Protein AF-0000000086520778 (afdb_homodimer)

Secondary structure (DSSP, 8-state):
---BTTSSSBEEEPSSTT-EEEEEBP------TT-EEEEEEEEE-S-S-EEEEEEE-SSTT-EEEEEEETTEEEEEEE-SS-EEEEEEPPGGG--S-SSS-EEEEEEEE--SS-EEEEEEETTEEEEEEE---PPPP-EEEESS--GGGTTTSGGGGGS-S---EEEEEEE-SS-BSSSPEEESEE---/---BTTSSSBEEEPSSTT-EEEEEBP--S---TT-EEEEEEEEE-S-S-EEEEEEE-SSTT-EEEEEEETTEEEEEEE-SS-EEEEEE--GGG--S-SSS-EEEEEEEEE-SS-EEEEEEETTEE-----B--PPPP-EEEESS--GGGTTTSGGGGGS-S---EEEEEEE-SS-BSSSPEEESEE---

Nearest PDB structures (foldseek):
  1lhw-assembly1_A-2  TM=7.087E-01  e=1.412E-08  Homo sapiens
  1qu0-assembly2_C  TM=6.525E-01  e=2.605E-07  Mus musculus
  5vxz-assembly2_B  TM=5.664E-01  e=5.126E-07  Homo sapiens
  2c5d-assembly1_A  TM=5.663E-01  e=3.951E-07  Homo sapiens
  1h30-assembly1_A  TM=5.516E-01  e=2.473E-07  Homo sapiens

pLDDT: mean 85.91, std 11.41, range [44.69, 98.25]

Structure (mmCIF, N/CA/C/O backbone):
data_AF-0000000086520778-model_v1
#
loop_
_entity.id
_entity.type
_entity.pdbx_description
1 polymer 'Laminin G domain-containing protein'
#
loop_
_atom_site.group_PDB
_atom_site.id
_atom_site.type_symbol
_atom_site.label_atom_id
_atom_site.label_alt_id
_atom_site.label_comp_id
_atom_site.label_asym_id
_atom_site.label_entity_id
_atom_site.label_seq_id
_atom_site.pdbx_PDB_ins_code
_atom_site.Cartn_x
_atom_site.Cartn_y
_atom_site.Cartn_z
_atom_site.occupancy
_atom_site.B_iso_or_equiv
_atom_site.auth_seq_id
_atom_site.auth_comp_id
_atom_site.auth_asym_id
_atom_site.auth_atom_id
_atom_site.pdbx_PDB_model_num
ATOM 1 N N . ASP A 1 1 ? 7.426 6.93 -7.188 1 50.69 1 ASP A N 1
ATOM 2 C CA . ASP A 1 1 ? 6.852 6.023 -8.172 1 50.69 1 ASP A CA 1
ATOM 3 C C . ASP A 1 1 ? 5.629 5.301 -7.609 1 50.69 1 ASP A C 1
ATOM 5 O O . ASP A 1 1 ? 5.543 5.066 -6.402 1 50.69 1 ASP A O 1
ATOM 9 N N . SER A 1 2 ? 4.539 5.402 -8.266 1 66.25 2 SER A N 1
ATOM 10 C CA . SER A 1 2 ? 3.252 4.809 -7.922 1 66.25 2 SER A CA 1
ATOM 11 C C . SER A 1 2 ? 3.352 3.289 -7.832 1 66.25 2 SER A C 1
ATOM 13 O O . SER A 1 2 ? 4.227 2.682 -8.445 1 66.25 2 SER A O 1
ATOM 15 N N . ILE A 1 3 ? 2.791 2.768 -6.805 1 82.25 3 ILE A N 1
ATOM 16 C CA . ILE A 1 3 ? 2.691 1.316 -6.688 1 82.25 3 ILE A CA 1
ATOM 17 C C . ILE A 1 3 ? 2.01 0.743 -7.926 1 82.25 3 ILE A C 1
ATOM 19 O O . ILE A 1 3 ? 0.863 1.085 -8.227 1 82.25 3 ILE A O 1
ATOM 23 N N . GLU A 1 4 ? 2.902 -0.021 -8.727 1 85.69 4 GLU A N 1
ATOM 24 C CA . GLU A 1 4 ? 2.395 -0.634 -9.953 1 85.69 4 GLU A CA 1
ATOM 25 C C . GLU A 1 4 ? 2.965 -2.035 -10.148 1 85.69 4 GLU A C 1
ATOM 27 O O . GLU A 1 4 ? 4.094 -2.191 -10.617 1 85.69 4 GLU A O 1
ATOM 32 N N . ILE A 1 5 ? 2.143 -2.969 -9.945 1 92.06 5 ILE A N 1
ATOM 33 C CA . ILE A 1 5 ? 2.623 -4.344 -9.977 1 92.06 5 ILE A CA 1
ATOM 34 C C . ILE A 1 5 ? 2.857 -4.77 -11.43 1 92.06 5 ILE A C 1
ATOM 36 O O . ILE A 1 5 ? 3.604 -5.719 -11.688 1 92.06 5 ILE A O 1
ATOM 40 N N . LEU A 1 6 ? 2.27 -4.121 -12.359 1 92.38 6 LEU A N 1
ATOM 41 C CA . LEU A 1 6 ? 2.352 -4.488 -13.773 1 92.38 6 LEU A CA 1
ATOM 42 C C . LEU A 1 6 ? 3.605 -3.9 -14.414 1 92.38 6 LEU A C 1
ATOM 44 O O . LEU A 1 6 ? 3.967 -4.27 -15.531 1 92.38 6 LEU A O 1
ATOM 48 N N . SER A 1 7 ? 4.297 -3.02 -13.648 1 90.19 7 SER A N 1
ATOM 49 C CA . SER A 1 7 ? 5.461 -2.322 -14.195 1 90.19 7 SER A CA 1
ATOM 50 C C . SER A 1 7 ? 6.75 -2.805 -13.539 1 90.19 7 SER A C 1
ATOM 52 O O . SER A 1 7 ? 6.719 -3.664 -12.656 1 90.19 7 SER A O 1
ATOM 54 N N . ASN A 1 8 ? 7.875 -2.186 -14 1 91.88 8 ASN A N 1
ATOM 55 C CA . ASN A 1 8 ? 9.188 -2.541 -13.469 1 91.88 8 ASN A CA 1
ATOM 56 C C . ASN A 1 8 ? 9.383 -2.004 -12.055 1 91.88 8 ASN A C 1
ATOM 58 O O . ASN A 1 8 ? 10.305 -2.414 -11.352 1 91.88 8 ASN A O 1
ATOM 62 N N . GLN A 1 9 ? 8.547 -1.096 -11.594 1 87.75 9 GLN A N 1
ATOM 63 C CA . GLN A 1 9 ? 8.648 -0.577 -10.234 1 87.75 9 GLN A CA 1
ATOM 64 C C . GLN A 1 9 ? 8.258 -1.642 -9.211 1 87.75 9 GLN A C 1
ATOM 66 O O . GLN A 1 9 ? 8.969 -1.849 -8.219 1 87.75 9 GLN A O 1
ATOM 71 N N . GLY A 1 10 ? 7.152 -2.213 -9.492 1 93.38 10 GLY A N 1
ATOM 72 C CA . GLY A 1 10 ? 6.719 -3.328 -8.664 1 93.38 10 GLY A CA 1
ATOM 73 C C . GLY A 1 10 ? 6.07 -2.889 -7.367 1 93.38 10 GLY A C 1
ATOM 74 O O . GLY A 1 10 ? 5.672 -1.731 -7.227 1 93.38 10 GLY A O 1
ATOM 75 N N . VAL A 1 11 ? 5.871 -3.873 -6.586 1 95.38 11 VAL A N 1
ATOM 76 C CA . VAL A 1 11 ? 5.191 -3.68 -5.312 1 95.38 11 VAL A CA 1
ATOM 77 C C . VAL A 1 11 ? 5.809 -4.59 -4.254 1 95.38 11 VAL A C 1
ATOM 79 O O . VAL A 1 11 ? 6.141 -5.742 -4.531 1 95.38 11 VAL A O 1
ATOM 82 N N . ARG A 1 12 ? 5.945 -3.994 -3.107 1 96.56 12 ARG A N 1
ATOM 83 C CA . ARG A 1 12 ? 6.422 -4.812 -1.997 1 96.56 12 ARG A CA 1
ATOM 84 C C . ARG A 1 12 ? 5.262 -5.332 -1.159 1 96.56 12 ARG A C 1
ATOM 86 O O . ARG A 1 12 ? 4.449 -4.551 -0.661 1 96.56 12 ARG A O 1
ATOM 93 N N . ILE A 1 13 ? 5.223 -6.605 -1.059 1 97.06 13 ILE A N 1
ATOM 94 C CA . ILE A 1 13 ? 4.309 -7.254 -0.124 1 97.06 13 ILE A CA 1
ATOM 95 C C . ILE A 1 13 ? 4.895 -7.215 1.285 1 97.06 13 ILE A C 1
ATOM 97 O O . ILE A 1 13 ? 6.008 -7.691 1.515 1 97.06 13 ILE A O 1
ATOM 101 N N . GLU A 1 14 ? 4.145 -6.641 2.203 1 95.06 14 GLU A N 1
ATOM 102 C CA . GLU A 1 14 ? 4.605 -6.441 3.574 1 95.06 14 GLU A CA 1
ATOM 103 C C . GLU A 1 14 ? 4.293 -7.656 4.441 1 95.06 14 GLU A C 1
ATOM 105 O O . GLU A 1 14 ? 3.332 -8.383 4.18 1 95.06 14 GLU A O 1
ATOM 110 N N . PRO A 1 15 ? 5.242 -7.863 5.48 1 92.19 15 PRO A N 1
ATOM 111 C CA . PRO A 1 15 ? 4.902 -8.922 6.434 1 92.19 15 PRO A CA 1
ATOM 112 C C . PRO A 1 15 ? 3.701 -8.562 7.305 1 92.19 15 PRO A C 1
ATOM 114 O O . PRO A 1 15 ? 3.826 -8.477 8.531 1 92.19 15 PRO A O 1
ATOM 117 N N . TYR A 1 16 ? 2.613 -8.281 6.699 1 91.88 16 TYR A N 1
ATOM 118 C CA . TYR A 1 16 ? 1.312 -7.926 7.25 1 91.88 16 TYR A CA 1
ATOM 119 C C . TYR A 1 16 ? 0.208 -8.781 6.645 1 91.88 16 TYR A C 1
ATOM 121 O O . TYR A 1 16 ? 0.164 -8.977 5.426 1 91.88 16 TYR A O 1
ATOM 129 N N . HIS A 1 17 ? -0.667 -9.305 7.438 1 88.81 17 HIS A N 1
ATOM 130 C CA . HIS A 1 17 ? -1.608 -10.336 7.012 1 88.81 17 HIS A CA 1
ATOM 131 C C . HIS A 1 17 ? -2.539 -9.812 5.922 1 88.81 17 HIS A C 1
ATOM 133 O O . HIS A 1 17 ? -3.07 -10.594 5.129 1 88.81 17 HIS A O 1
ATOM 139 N N . LYS A 1 18 ? -2.678 -8.539 5.832 1 91.5 18 LYS A N 1
ATOM 140 C CA . LYS A 1 18 ? -3.602 -7.961 4.859 1 91.5 18 LYS A CA 1
ATOM 141 C C . LYS A 1 18 ? -2.891 -7.648 3.547 1 91.5 18 LYS A C 1
ATOM 143 O O . LYS A 1 18 ? -3.537 -7.316 2.549 1 91.5 18 LYS A O 1
ATOM 148 N N . SER A 1 19 ? -1.592 -7.859 3.547 1 95.44 19 SER A N 1
ATOM 149 C CA . SER A 1 19 ? -0.82 -7.387 2.402 1 95.44 19 SER A CA 1
ATOM 150 C C . SER A 1 19 ? -0.97 -8.32 1.209 1 95.44 19 SER A C 1
ATOM 152 O O . SER A 1 19 ? -0.676 -9.516 1.311 1 95.44 19 SER A O 1
ATOM 154 N N . HIS A 1 20 ? -1.511 -7.836 0.157 1 95.94 20 HIS A N 1
ATOM 155 C CA . HIS A 1 20 ? -1.637 -8.578 -1.092 1 95.94 20 HIS A CA 1
ATOM 156 C C . HIS A 1 20 ? -2.133 -7.68 -2.221 1 95.94 20 HIS A C 1
ATOM 158 O O . HIS A 1 20 ? -2.486 -6.523 -1.987 1 95.94 20 HIS A O 1
ATOM 164 N N . VAL A 1 21 ? -2.059 -8.211 -3.443 1 95.88 21 VAL A N 1
ATOM 165 C CA . VAL A 1 21 ? -2.621 -7.543 -4.613 1 95.88 21 VAL A CA 1
ATOM 166 C C . VAL A 1 21 ? -3.689 -8.43 -5.25 1 95.88 21 VAL A C 1
ATOM 168 O O . VAL A 1 21 ? -3.504 -9.641 -5.379 1 95.88 21 VAL A O 1
ATOM 171 N N . LYS A 1 22 ? -4.758 -7.828 -5.578 1 95 22 LYS A N 1
ATOM 172 C CA . LYS A 1 22 ? -5.852 -8.562 -6.215 1 95 22 LYS A CA 1
ATOM 173 C C . LYS A 1 22 ? -6.008 -8.156 -7.676 1 95 22 LYS A C 1
ATOM 175 O O . LYS A 1 22 ? -6.078 -6.965 -7.992 1 95 22 LYS A O 1
ATOM 180 N N . LEU A 1 23 ? -6.031 -9.133 -8.555 1 95 23 LEU A N 1
ATOM 181 C CA . LEU A 1 23 ? -6.32 -8.945 -9.977 1 95 23 LEU A CA 1
ATOM 182 C C . LEU A 1 23 ? -7.609 -9.664 -10.359 1 95 23 LEU A C 1
ATOM 184 O O . LEU A 1 23 ? -7.691 -10.891 -10.289 1 95 23 LEU A O 1
ATOM 188 N N . ALA A 1 24 ? -8.562 -8.945 -10.758 1 92.88 24 ALA A N 1
ATOM 189 C CA . ALA A 1 24 ? -9.805 -9.516 -11.258 1 92.88 24 ALA A CA 1
ATOM 190 C C . ALA A 1 24 ? -9.773 -9.68 -12.773 1 92.88 24 ALA A C 1
ATOM 192 O O . ALA A 1 24 ? -9.539 -8.711 -13.5 1 92.88 24 ALA A O 1
ATOM 193 N N . LEU A 1 25 ? -10.008 -10.922 -13.164 1 91.06 25 LEU A N 1
ATOM 194 C CA . LEU A 1 25 ? -9.93 -11.242 -14.586 1 91.06 25 LEU A CA 1
ATOM 195 C C . LEU A 1 25 ? -11.312 -11.203 -15.234 1 91.06 25 LEU A C 1
ATOM 197 O O . LEU A 1 25 ? -12.312 -11.523 -14.594 1 91.06 25 LEU A O 1
ATOM 201 N N . VAL A 1 26 ? -11.352 -10.664 -16.438 1 86.38 26 VAL A N 1
ATOM 202 C CA . VAL A 1 26 ? -12.609 -10.727 -17.172 1 86.38 26 VAL A CA 1
ATOM 203 C C . VAL A 1 26 ? -12.961 -12.18 -17.484 1 86.38 26 VAL A C 1
ATOM 205 O O . VAL A 1 26 ? -12.086 -12.969 -17.844 1 86.38 26 VAL A O 1
ATOM 208 N N . ASP A 1 27 ? -14.203 -12.406 -17.141 1 72.31 27 ASP A N 1
ATOM 209 C CA . ASP A 1 27 ? -14.672 -13.766 -17.391 1 72.31 27 ASP A CA 1
ATOM 210 C C . ASP A 1 27 ? -14.312 -14.211 -18.812 1 72.31 27 ASP A C 1
ATOM 212 O O . ASP A 1 27 ? -14.617 -13.516 -19.781 1 72.31 27 ASP A O 1
ATOM 216 N N . GLN A 1 28 ? -13.422 -14.992 -18.812 1 59.66 28 GLN A N 1
ATOM 217 C CA . GLN A 1 28 ? -13.148 -15.539 -20.125 1 59.66 28 GLN A CA 1
ATOM 218 C C . GLN A 1 28 ? -14.227 -16.531 -20.547 1 59.66 28 GLN A C 1
ATOM 220 O O . GLN A 1 28 ? -14.719 -17.312 -19.734 1 59.66 28 GLN A O 1
ATOM 225 N N . LEU A 1 29 ? -15.289 -15.977 -21.375 1 52.22 29 LEU A N 1
ATOM 226 C CA . LEU A 1 29 ? -16.391 -16.812 -21.859 1 52.22 29 LEU A CA 1
ATOM 227 C C . LEU A 1 29 ? -15.969 -18.281 -21.906 1 52.22 29 LEU A C 1
ATOM 229 O O . LEU A 1 29 ? -16.672 -19.156 -21.406 1 52.22 29 LEU A O 1
ATOM 233 N N . ASP A 1 30 ? -15.641 -18.75 -23.109 1 45.25 30 ASP A N 1
ATOM 234 C CA . ASP A 1 30 ? -15.742 -20.078 -23.719 1 45.25 30 ASP A CA 1
ATOM 235 C C . ASP A 1 30 ? -14.516 -20.938 -23.375 1 45.25 30 ASP A C 1
ATOM 237 O O . ASP A 1 30 ? -13.398 -20.625 -23.797 1 45.25 30 ASP A O 1
ATOM 241 N N . THR A 1 31 ? -14.422 -21.281 -22.047 1 50.66 31 THR A N 1
ATOM 242 C CA . THR A 1 31 ? -13.492 -22.391 -21.938 1 50.66 31 THR A CA 1
ATOM 243 C C . THR A 1 31 ? -13.617 -23.328 -23.141 1 50.66 31 THR A C 1
ATOM 245 O O . THR A 1 31 ? -14.32 -24.328 -23.094 1 50.66 31 THR A O 1
ATOM 248 N N . SER A 1 32 ? -13.938 -22.812 -24.156 1 48.59 32 SER A N 1
ATOM 249 C CA . SER A 1 32 ? -13.898 -23.766 -25.266 1 48.59 32 SER A CA 1
ATOM 250 C C . SER A 1 32 ? -12.547 -24.469 -25.328 1 48.59 32 SER A C 1
ATOM 252 O O . SER A 1 32 ? -11.562 -24 -24.75 1 48.59 32 SER A O 1
ATOM 254 N N . ASP A 1 33 ? -12.352 -25.656 -26 1 52.09 33 ASP A N 1
ATOM 255 C CA . ASP A 1 33 ? -11.422 -26.766 -26.219 1 52.09 33 ASP A CA 1
ATOM 256 C C . ASP A 1 33 ? -9.984 -26.266 -26.328 1 52.09 33 ASP A C 1
ATOM 258 O O . ASP A 1 33 ? -9.039 -27.031 -26.125 1 52.09 33 ASP A O 1
ATOM 262 N N . ASN A 1 34 ? -9.695 -24.797 -26.219 1 57.72 34 ASN A N 1
ATOM 263 C CA . ASN A 1 34 ? -8.305 -24.422 -26.438 1 57.72 34 ASN A CA 1
ATOM 264 C C . ASN A 1 34 ? -7.934 -23.156 -25.688 1 57.72 34 ASN A C 1
ATOM 266 O O . ASN A 1 34 ? -7.125 -22.359 -26.156 1 57.72 34 ASN A O 1
ATOM 270 N N . SER A 1 35 ? -8.484 -23.125 -24.438 1 71.19 35 SER A N 1
ATOM 271 C CA . SER A 1 35 ? -8.156 -21.891 -23.734 1 71.19 35 SER A CA 1
ATOM 272 C C . SER A 1 35 ? -6.887 -22.047 -22.906 1 71.19 35 SER A C 1
ATOM 274 O O . SER A 1 35 ? -6.48 -23.172 -22.578 1 71.19 35 SER A O 1
ATOM 276 N N . GLU A 1 36 ? -6.051 -21.031 -22.891 1 77.62 36 GLU A N 1
ATOM 277 C CA . GLU A 1 36 ? -4.781 -21.016 -22.156 1 77.62 36 GLU A CA 1
ATOM 278 C C . GLU A 1 36 ? -4.742 -19.875 -21.156 1 77.62 36 GLU A C 1
ATOM 280 O O . GLU A 1 36 ? -5.246 -18.781 -21.422 1 77.62 36 GLU A O 1
ATOM 285 N N . PHE A 1 37 ? -4.289 -20.328 -19.984 1 83.19 37 PHE A N 1
ATOM 286 C CA . PHE A 1 37 ? -3.971 -19.281 -19.016 1 83.19 37 PHE A CA 1
ATOM 287 C C . PHE A 1 37 ? -2.463 -19.078 -18.906 1 83.19 37 PHE A C 1
ATOM 289 O O . PHE A 1 37 ? -1.709 -20.047 -18.828 1 83.19 37 PHE A O 1
ATOM 296 N N . ARG A 1 38 ? -2.125 -17.781 -19.016 1 90.5 38 ARG A N 1
ATOM 297 C CA . ARG A 1 38 ? -0.712 -17.453 -18.875 1 90.5 38 ARG A CA 1
ATOM 298 C C . ARG A 1 38 ? -0.507 -16.359 -17.844 1 90.5 38 ARG A C 1
ATOM 300 O O . ARG A 1 38 ? -1.312 -15.43 -17.734 1 90.5 38 ARG A O 1
ATOM 307 N N . LEU A 1 39 ? 0.547 -16.562 -17.078 1 93.56 39 LEU A N 1
ATOM 308 C CA . LEU A 1 39 ? 0.958 -15.578 -16.078 1 93.56 39 LEU A CA 1
ATOM 309 C C . LEU A 1 39 ? 2.479 -15.492 -16 1 93.56 39 LEU A C 1
ATOM 311 O O . LEU A 1 39 ? 3.166 -16.516 -15.984 1 93.56 39 LEU A O 1
ATOM 315 N N . SER A 1 40 ? 2.975 -14.312 -16.047 1 96.62 40 SER A N 1
ATOM 316 C CA . SER A 1 40 ? 4.398 -14.125 -15.773 1 96.62 40 SER A CA 1
ATOM 317 C C . SER A 1 40 ? 4.625 -12.984 -14.781 1 96.62 40 SER A C 1
ATOM 319 O O . SER A 1 40 ? 3.824 -12.055 -14.703 1 96.62 40 SER A O 1
ATOM 321 N N . PHE A 1 41 ? 5.648 -13.07 -14.062 1 97.81 41 PHE A N 1
ATOM 322 C CA . PHE A 1 41 ? 6.008 -12.031 -13.102 1 97.81 41 PHE A CA 1
ATOM 323 C C . PHE A 1 41 ? 7.426 -12.242 -12.586 1 97.81 41 PHE A C 1
ATOM 325 O O . PHE A 1 41 ? 8 -13.312 -12.758 1 97.81 41 PHE A O 1
ATOM 332 N N . ASP A 1 42 ? 7.961 -11.203 -12 1 98.12 42 ASP A N 1
ATOM 333 C CA . ASP A 1 42 ? 9.219 -11.258 -11.258 1 98.12 42 ASP A CA 1
ATOM 334 C C . ASP A 1 42 ? 8.977 -11.141 -9.758 1 98.12 42 ASP A C 1
ATOM 336 O O . ASP A 1 42 ? 8.055 -10.438 -9.32 1 98.12 42 ASP A O 1
ATOM 340 N N . PHE A 1 43 ? 9.836 -11.875 -9 1 98.19 43 PHE A N 1
ATOM 341 C CA . PHE A 1 43 ? 9.766 -11.664 -7.559 1 98.19 43 PHE A CA 1
ATOM 342 C C . PHE A 1 43 ? 11.156 -11.68 -6.938 1 98.19 43 PHE A C 1
ATOM 344 O O . PHE A 1 43 ? 12.094 -12.242 -7.512 1 98.19 43 PHE A O 1
ATOM 351 N N . ARG A 1 44 ? 11.312 -10.984 -5.891 1 98.25 44 ARG A N 1
ATOM 352 C CA . ARG A 1 44 ? 12.547 -10.906 -5.109 1 98.25 44 ARG A CA 1
ATOM 353 C C . ARG A 1 44 ? 12.258 -10.984 -3.615 1 98.25 44 ARG A C 1
ATOM 355 O O . ARG A 1 44 ? 11.359 -10.305 -3.113 1 98.25 44 ARG A O 1
ATOM 362 N N . THR A 1 45 ? 12.945 -11.922 -2.98 1 98.12 45 THR A N 1
ATOM 363 C CA . THR A 1 45 ? 12.719 -12.086 -1.55 1 98.12 45 THR A CA 1
ATOM 364 C C . THR A 1 45 ? 13.93 -12.727 -0.879 1 98.12 45 THR A C 1
ATOM 366 O O . THR A 1 45 ? 14.742 -13.375 -1.541 1 98.12 45 THR A O 1
ATOM 369 N N . THR A 1 46 ? 14.031 -12.492 0.402 1 97.81 46 THR A N 1
ATOM 370 C CA . THR A 1 46 ? 14.969 -13.258 1.225 1 97.81 46 THR A CA 1
ATOM 371 C C . THR A 1 46 ? 14.219 -14.172 2.188 1 97.81 46 THR A C 1
ATOM 373 O O . THR A 1 46 ? 14.828 -14.922 2.951 1 97.81 46 THR A O 1
ATOM 376 N N . SER A 1 47 ? 12.906 -14.094 2.137 1 96.56 47 SER A N 1
ATOM 377 C CA . SER A 1 47 ? 12.094 -14.977 2.975 1 96.56 47 SER A CA 1
ATOM 378 C C . SER A 1 47 ? 11.977 -16.359 2.361 1 96.56 47 SER A C 1
ATOM 380 O O . SER A 1 47 ? 11.789 -16.5 1.15 1 96.56 47 SER A O 1
ATOM 382 N N . PRO A 1 48 ? 11.953 -17.391 3.16 1 96.31 48 PRO A N 1
ATOM 383 C CA . PRO A 1 48 ? 11.969 -18.75 2.613 1 96.31 48 PRO A CA 1
ATOM 384 C C . PRO A 1 48 ? 10.586 -19.25 2.215 1 96.31 48 PRO A C 1
ATOM 386 O O . PRO A 1 48 ? 10.461 -20.172 1.402 1 96.31 48 PRO A O 1
ATOM 389 N N . ASP A 1 49 ? 9.594 -18.609 2.797 1 95.88 49 ASP A N 1
ATOM 390 C CA . ASP A 1 49 ? 8.242 -19.109 2.58 1 95.88 49 ASP A CA 1
ATOM 391 C C . ASP A 1 49 ? 7.289 -17.984 2.182 1 95.88 49 ASP A C 1
ATOM 393 O O . ASP A 1 49 ? 7.535 -16.828 2.494 1 95.88 49 ASP A O 1
ATOM 397 N N . GLY A 1 50 ? 6.199 -18.422 1.474 1 95.88 50 GLY A N 1
ATOM 398 C CA . GLY A 1 50 ? 5.133 -17.469 1.182 1 95.88 50 GLY A CA 1
ATOM 399 C C . GLY A 1 50 ? 4.383 -17.797 -0.096 1 95.88 50 GLY A C 1
ATOM 400 O O . GLY A 1 50 ? 4.922 -18.453 -0.987 1 95.88 50 GLY A O 1
ATOM 401 N N . VAL A 1 51 ? 3.209 -17.344 -0.107 1 95.62 51 VAL A N 1
ATOM 402 C CA . VAL A 1 51 ? 2.375 -17.516 -1.294 1 95.62 51 VAL A CA 1
ATOM 403 C C . VAL A 1 51 ? 2.748 -16.453 -2.338 1 95.62 51 VAL A C 1
ATOM 405 O O . VAL A 1 51 ? 2.697 -15.258 -2.064 1 95.62 51 VAL A O 1
ATOM 408 N N . LEU A 1 52 ? 3.154 -16.906 -3.498 1 96.5 52 LEU A N 1
ATOM 409 C CA . LEU A 1 52 ? 3.414 -15.953 -4.578 1 96.5 52 LEU A CA 1
ATOM 410 C C . LEU A 1 52 ? 2.115 -15.539 -5.262 1 96.5 52 LEU A C 1
ATOM 412 O O . LEU A 1 52 ? 1.852 -14.352 -5.434 1 96.5 52 LEU A O 1
ATOM 416 N N . PHE A 1 53 ? 1.373 -16.547 -5.609 1 95.56 53 PHE A N 1
ATOM 417 C CA . PHE A 1 53 ? 0.023 -16.25 -6.078 1 95.56 53 PHE A CA 1
ATOM 418 C C . PHE A 1 53 ? -0.889 -17.453 -5.887 1 95.56 53 PHE A C 1
ATOM 420 O O . PHE A 1 53 ? -0.414 -18.594 -5.781 1 95.56 53 PHE A O 1
ATOM 427 N N . TYR A 1 54 ? -2.137 -17.172 -5.809 1 92.88 54 TYR A N 1
ATOM 428 C CA . TYR A 1 54 ? -3.137 -18.203 -6.051 1 92.88 54 TYR A CA 1
ATOM 429 C C . TYR A 1 54 ? -4.312 -17.656 -6.848 1 92.88 54 TYR A C 1
ATOM 431 O O . TYR A 1 54 ? -4.637 -16.469 -6.742 1 92.88 54 TYR A O 1
ATOM 439 N N . GLY A 1 55 ? -4.77 -18.484 -7.66 1 91.12 55 GLY A N 1
ATOM 440 C CA . GLY A 1 55 ? -5.941 -18.172 -8.461 1 91.12 55 GLY A CA 1
ATOM 441 C C . GLY A 1 55 ? -7.152 -19.016 -8.102 1 91.12 55 GLY A C 1
ATOM 442 O O . GLY A 1 55 ? -7.023 -20.203 -7.793 1 91.12 55 GLY A O 1
ATOM 443 N N . ARG A 1 56 ? -8.25 -18.359 -8.164 1 86.69 56 ARG A N 1
ATOM 444 C CA . ARG A 1 56 ? -9.477 -19.094 -7.883 1 86.69 56 ARG A CA 1
ATOM 445 C C . ARG A 1 56 ? -10.469 -18.969 -9.031 1 86.69 56 ARG A C 1
ATOM 447 O O . ARG A 1 56 ? -10.453 -17.984 -9.766 1 86.69 56 ARG A O 1
ATOM 454 N N . SER A 1 57 ? -11.195 -20.047 -9.164 1 83.5 57 SER A N 1
ATOM 455 C CA . SER A 1 57 ? -12.289 -20.078 -10.141 1 83.5 57 SER A CA 1
ATOM 456 C C . SER A 1 57 ? -13.617 -19.703 -9.492 1 83.5 57 SER A C 1
ATOM 458 O O . SER A 1 57 ? -13.648 -19.234 -8.352 1 83.5 57 SER A O 1
ATOM 460 N N . LYS A 1 58 ? -14.656 -19.844 -10.289 1 82.94 58 LYS A N 1
ATOM 461 C CA . LYS A 1 58 ? -15.992 -19.594 -9.742 1 82.94 58 LYS A CA 1
ATOM 462 C C . LYS A 1 58 ? -16.328 -20.625 -8.656 1 82.94 58 LYS A C 1
ATOM 464 O O . LYS A 1 58 ? -17.125 -20.344 -7.762 1 82.94 58 LYS A O 1
ATOM 469 N N . ASN A 1 59 ? -15.688 -21.828 -8.727 1 83.06 59 ASN A N 1
ATOM 470 C CA . ASN A 1 59 ? -15.828 -22.844 -7.695 1 83.06 59 ASN A CA 1
ATOM 471 C C . ASN A 1 59 ? -14.883 -22.594 -6.523 1 83.06 59 ASN A C 1
ATOM 473 O O . ASN A 1 59 ? -13.664 -22.734 -6.66 1 83.06 59 ASN A O 1
ATOM 477 N N . PRO A 1 60 ? -15.383 -22.25 -5.344 1 78.75 60 PRO A N 1
ATOM 478 C CA . PRO A 1 60 ? -14.539 -21.844 -4.215 1 78.75 60 PRO A CA 1
ATOM 479 C C . PRO A 1 60 ? -13.695 -23 -3.672 1 78.75 60 PRO A C 1
ATOM 481 O O . PRO A 1 60 ? -12.844 -22.797 -2.805 1 78.75 60 PRO A O 1
ATOM 484 N N . ARG A 1 61 ? -13.93 -24.219 -4.203 1 82.38 61 ARG A N 1
ATOM 485 C CA . ARG A 1 61 ? -13.172 -25.375 -3.732 1 82.38 61 ARG A CA 1
ATOM 486 C C . ARG A 1 61 ? -11.93 -25.594 -4.586 1 82.38 61 ARG A C 1
ATOM 488 O O . ARG A 1 61 ? -11.094 -26.438 -4.258 1 82.38 61 ARG A O 1
ATOM 495 N N . GLU A 1 62 ? -11.82 -24.797 -5.594 1 83.12 62 GLU A N 1
ATOM 496 C CA . GLU A 1 62 ? -10.703 -24.984 -6.512 1 83.12 62 GLU A CA 1
ATOM 497 C C . GLU A 1 62 ? -9.711 -23.828 -6.414 1 83.12 62 GLU A C 1
ATOM 499 O O . GLU A 1 62 ? -10.117 -22.672 -6.262 1 83.12 62 GLU A O 1
ATOM 504 N N . LEU A 1 63 ? -8.445 -24.234 -6.422 1 86.12 63 LEU A N 1
ATOM 505 C CA . LEU A 1 63 ? -7.434 -23.188 -6.555 1 86.12 63 LEU A CA 1
ATOM 506 C C . LEU A 1 63 ? -6.129 -23.766 -7.105 1 86.12 63 LEU A C 1
ATOM 508 O O . LEU A 1 63 ? -5.848 -24.953 -6.934 1 86.12 63 LEU A O 1
ATOM 512 N N . ILE A 1 64 ? -5.434 -22.953 -7.727 1 86.94 64 ILE A N 1
ATOM 513 C CA . ILE A 1 64 ? -4.047 -23.234 -8.094 1 86.94 64 ILE A CA 1
ATOM 514 C C . ILE A 1 64 ? -3.137 -22.141 -7.539 1 86.94 64 ILE A C 1
ATOM 516 O O . ILE A 1 64 ? -3.57 -21.016 -7.336 1 86.94 64 ILE A O 1
ATOM 520 N N . GLY A 1 65 ? -2.006 -22.5 -7.254 1 90.38 65 GLY A N 1
ATOM 521 C CA . GLY A 1 65 ? -1.132 -21.484 -6.695 1 90.38 65 GLY A CA 1
ATOM 522 C C . GLY A 1 65 ? 0.337 -21.859 -6.766 1 90.38 65 GLY A C 1
ATOM 523 O O . GLY A 1 65 ? 0.681 -23 -7.043 1 90.38 65 GLY A O 1
ATOM 524 N N . LEU A 1 66 ? 1.129 -20.906 -6.641 1 93.25 66 LEU A N 1
ATOM 525 C CA . LEU A 1 66 ? 2.578 -21.047 -6.539 1 93.25 66 LEU A CA 1
ATOM 526 C C . LEU A 1 66 ? 3.082 -20.516 -5.199 1 93.25 66 LEU A C 1
ATOM 528 O O . LEU A 1 66 ? 2.762 -19.391 -4.812 1 93.25 66 LEU A O 1
ATOM 532 N N . VAL A 1 67 ? 3.824 -21.375 -4.504 1 95.56 67 VAL A N 1
ATOM 533 C CA . VAL A 1 67 ? 4.277 -20.969 -3.174 1 95.56 67 VAL A CA 1
ATOM 534 C C . VAL A 1 67 ? 5.77 -21.266 -3.031 1 95.56 67 VAL A C 1
ATOM 536 O O . VAL A 1 67 ? 6.316 -22.125 -3.729 1 95.56 67 VAL A O 1
ATOM 539 N N . LEU A 1 68 ? 6.402 -20.484 -2.23 1 95.94 68 LEU A N 1
ATOM 540 C CA . LEU A 1 68 ? 7.758 -20.781 -1.784 1 95.94 68 LEU A CA 1
ATOM 541 C C . LEU A 1 68 ? 7.742 -21.578 -0.484 1 95.94 68 LEU A C 1
ATOM 543 O O . LEU A 1 68 ? 6.977 -21.266 0.43 1 95.94 68 LEU A O 1
ATOM 547 N N . ASN A 1 69 ? 8.445 -22.578 -0.494 1 94.75 69 ASN A N 1
ATOM 548 C CA . ASN A 1 69 ? 8.672 -23.406 0.688 1 94.75 69 ASN A CA 1
ATOM 549 C C . ASN A 1 69 ? 10.156 -23.719 0.876 1 94.75 69 ASN A C 1
ATOM 551 O O . ASN A 1 69 ? 10.727 -24.516 0.122 1 94.75 69 ASN A O 1
ATOM 555 N N . GLY A 1 70 ? 10.719 -23.062 1.844 1 94.56 70 GLY A N 1
ATOM 556 C CA . GLY A 1 70 ? 12.148 -23.234 2.043 1 94.56 70 GLY A CA 1
ATOM 557 C C . GLY A 1 70 ? 12.977 -22.734 0.873 1 94.56 70 GLY A C 1
ATOM 558 O O . GLY A 1 70 ? 14.039 -23.297 0.576 1 94.56 70 GLY A O 1
ATOM 559 N N . GLY A 1 71 ? 12.492 -21.891 0.188 1 95.69 71 GLY A N 1
ATOM 560 C CA . GLY A 1 71 ? 13.18 -21.344 -0.974 1 95.69 71 GLY A CA 1
ATOM 561 C C . GLY A 1 71 ? 12.898 -22.125 -2.246 1 95.69 71 GLY A C 1
ATOM 562 O O . GLY A 1 71 ? 13.359 -21.75 -3.326 1 95.69 71 GLY A O 1
ATOM 563 N N . ASP A 1 72 ? 12.188 -23.203 -2.029 1 94.31 72 ASP A N 1
ATOM 564 C CA . ASP A 1 72 ? 11.781 -23.984 -3.189 1 94.31 72 ASP A CA 1
ATOM 565 C C . ASP A 1 72 ? 10.422 -23.547 -3.709 1 94.31 72 ASP A C 1
ATOM 567 O O . ASP A 1 72 ? 9.57 -23.094 -2.936 1 94.31 72 ASP A O 1
ATOM 571 N N . LEU A 1 73 ? 10.289 -23.734 -5.031 1 93.12 73 LEU A N 1
ATOM 572 C CA . LEU A 1 73 ? 9.016 -23.375 -5.641 1 93.12 73 LEU A CA 1
ATOM 573 C C . LEU A 1 73 ? 8.102 -24.594 -5.738 1 93.12 73 LEU A C 1
ATOM 575 O O . LEU A 1 73 ? 8.516 -25.641 -6.242 1 93.12 73 LEU A O 1
ATOM 579 N N . ILE A 1 74 ? 6.906 -24.438 -5.188 1 92.69 74 ILE A N 1
ATOM 580 C CA . ILE A 1 74 ? 5.93 -25.516 -5.203 1 92.69 74 ILE A CA 1
ATOM 581 C C . ILE A 1 74 ? 4.66 -25.047 -5.918 1 92.69 74 ILE A C 1
ATOM 583 O O . ILE A 1 74 ? 4.137 -23.969 -5.633 1 92.69 74 ILE A O 1
ATOM 587 N N . TYR A 1 75 ? 4.289 -25.828 -6.863 1 90.5 75 TYR A N 1
ATOM 588 C CA . TYR A 1 75 ? 3.012 -25.609 -7.527 1 90.5 75 TYR A CA 1
ATOM 589 C C . TYR A 1 75 ? 1.895 -26.359 -6.82 1 90.5 75 TYR A C 1
ATOM 591 O O . TYR A 1 75 ? 1.944 -27.594 -6.699 1 90.5 75 TYR A O 1
ATOM 599 N N . LYS A 1 76 ? 0.881 -25.594 -6.387 1 90 76 LYS A N 1
ATOM 600 C CA . LYS A 1 76 ? -0.253 -26.156 -5.66 1 90 76 LYS A CA 1
ATOM 601 C C . LYS A 1 76 ? -1.474 -26.297 -6.566 1 90 76 LYS A C 1
ATOM 603 O O . LYS A 1 76 ? -1.873 -25.328 -7.227 1 90 76 LYS A O 1
ATOM 608 N N . ILE A 1 77 ? -1.975 -27.5 -6.613 1 86.81 77 ILE A N 1
ATOM 609 C CA . ILE A 1 77 ? -3.17 -27.75 -7.406 1 86.81 77 ILE A CA 1
ATOM 610 C C . ILE A 1 77 ? -4.262 -28.359 -6.523 1 86.81 77 ILE A C 1
ATOM 612 O O . ILE A 1 77 ? -4.047 -29.375 -5.875 1 86.81 77 ILE A O 1
ATOM 616 N N . GLN A 1 78 ? -5.328 -27.688 -6.43 1 88.06 78 GLN A N 1
ATOM 617 C CA . GLN A 1 78 ? -6.531 -28.188 -5.77 1 88.06 78 GLN A CA 1
ATOM 618 C C . GLN A 1 78 ? -7.742 -28.094 -6.691 1 88.06 78 GLN A C 1
ATOM 620 O O . GLN A 1 78 ? -8.492 -27.109 -6.645 1 88.06 78 GLN A O 1
ATOM 625 N N . CYS A 1 79 ? -7.895 -29.094 -7.457 1 83.62 79 CYS A N 1
ATOM 626 C CA . CYS A 1 79 ? -8.992 -29.188 -8.414 1 83.62 79 CYS A CA 1
ATOM 627 C C . CYS A 1 79 ? -9.75 -30.5 -8.227 1 83.62 79 CYS A C 1
ATOM 629 O O . CYS A 1 79 ? -9.258 -31.422 -7.574 1 83.62 79 CYS A O 1
ATOM 631 N N . PRO A 1 80 ? -10.992 -30.547 -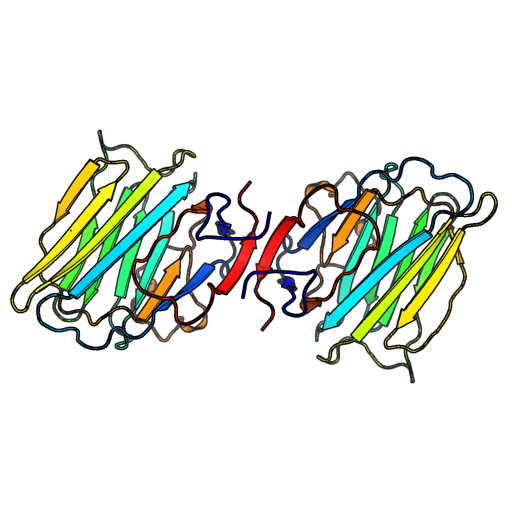8.664 1 80.31 80 PRO A N 1
ATOM 632 C CA . PRO A 1 80 ? -11.781 -31.781 -8.484 1 80.31 80 PRO A CA 1
ATOM 633 C C . PRO A 1 80 ? -11.055 -33.031 -8.977 1 80.31 80 PRO A C 1
ATOM 635 O O . PRO A 1 80 ? -11.133 -34.062 -8.336 1 80.31 80 PRO A O 1
ATOM 638 N N . SER A 1 81 ? -10.305 -32.906 -10.039 1 77.75 81 SER A N 1
ATOM 639 C CA . SER A 1 81 ? -9.672 -34.094 -10.633 1 77.75 81 SER A CA 1
ATOM 640 C C . SER A 1 81 ? -8.289 -34.344 -10.047 1 77.75 81 SER A C 1
ATOM 642 O O . SER A 1 81 ? -7.738 -35.438 -10.172 1 77.75 81 SER A O 1
ATOM 644 N N . LEU A 1 82 ? -7.73 -33.25 -9.453 1 81 82 LEU A N 1
ATOM 645 C CA . LEU A 1 82 ? -6.336 -33.406 -9.047 1 81 82 LEU A CA 1
ATOM 646 C C . LEU A 1 82 ? -6.023 -32.562 -7.832 1 81 82 LEU A C 1
ATOM 648 O O . LEU A 1 82 ? -6.281 -31.344 -7.848 1 81 82 LEU A O 1
ATOM 652 N N . HIS A 1 83 ? -5.508 -33.156 -6.762 1 86.88 83 HIS A N 1
ATOM 653 C CA . HIS A 1 83 ? -4.855 -32.469 -5.637 1 86.88 83 HIS A CA 1
ATOM 654 C C . HIS A 1 83 ? -3.377 -32.844 -5.559 1 86.88 83 HIS A C 1
ATOM 656 O O . HIS A 1 83 ? -3.033 -34 -5.332 1 86.88 83 HIS A O 1
ATOM 662 N N . ALA A 1 84 ? -2.541 -31.844 -5.848 1 86.94 84 ALA A N 1
ATOM 663 C CA . ALA A 1 84 ? -1.122 -32.188 -5.914 1 86.94 84 ALA A CA 1
ATOM 664 C C . ALA A 1 84 ? -0.253 -31 -5.5 1 86.94 84 ALA A C 1
ATOM 666 O O . ALA A 1 84 ? -0.654 -29.844 -5.652 1 86.94 84 ALA A O 1
ATOM 667 N N . ASP A 1 85 ? 0.845 -31.281 -4.895 1 90 85 ASP A N 1
ATOM 668 C CA . ASP A 1 85 ? 1.969 -30.359 -4.695 1 90 85 ASP A CA 1
ATOM 669 C C . ASP A 1 85 ? 3.16 -30.766 -5.562 1 90 85 ASP A C 1
ATOM 671 O O . ASP A 1 85 ? 3.754 -31.828 -5.355 1 90 85 ASP A O 1
ATOM 675 N N . ILE A 1 86 ? 3.443 -29.938 -6.445 1 87.69 86 ILE A N 1
ATOM 676 C CA . ILE A 1 86 ? 4.496 -30.297 -7.391 1 87.69 86 ILE A CA 1
ATOM 677 C C . ILE A 1 86 ? 5.719 -29.406 -7.164 1 87.69 86 ILE A C 1
ATOM 679 O O . ILE A 1 86 ? 5.645 -28.188 -7.312 1 87.69 86 ILE A O 1
ATOM 683 N N . LEU A 1 87 ? 6.82 -30 -6.809 1 90.56 87 LEU A N 1
ATOM 684 C CA . LEU A 1 87 ? 8.078 -29.281 -6.699 1 90.56 87 LEU A CA 1
ATOM 685 C C . LEU A 1 87 ? 8.609 -28.891 -8.078 1 90.56 87 LEU A C 1
ATOM 687 O O . LEU A 1 87 ? 8.703 -29.75 -8.969 1 90.56 87 LEU A O 1
ATOM 691 N N . LEU A 1 88 ? 8.867 -27.625 -8.203 1 89 88 LEU A N 1
ATOM 692 C CA . LEU A 1 88 ? 9.383 -27.141 -9.477 1 89 88 LEU A CA 1
ATOM 693 C C . LEU A 1 88 ? 10.891 -26.922 -9.398 1 89 88 LEU A C 1
ATOM 695 O O . LEU A 1 88 ? 11.359 -26.031 -8.672 1 89 88 LEU A O 1
ATOM 699 N N . PRO A 1 89 ? 11.633 -27.641 -10.156 1 86.19 89 PRO A N 1
ATOM 700 C CA . PRO A 1 89 ? 13.094 -27.547 -10.055 1 86.19 89 PRO A CA 1
ATOM 701 C C . PRO A 1 89 ? 13.641 -26.266 -10.656 1 86.19 89 PRO A C 1
ATOM 703 O O . PRO A 1 89 ? 13.094 -25.75 -11.633 1 86.19 89 PRO A O 1
ATOM 706 N N . THR A 1 90 ? 14.648 -25.703 -10.023 1 89.56 90 THR A N 1
ATOM 707 C CA . THR A 1 90 ? 15.398 -24.578 -10.547 1 89.56 90 THR A CA 1
ATOM 708 C C . THR A 1 90 ? 16.719 -25.031 -11.141 1 89.56 90 THR A C 1
ATOM 710 O O . THR A 1 90 ? 17.141 -26.172 -10.945 1 89.56 90 THR A O 1
ATOM 713 N N . LYS A 1 91 ? 17.281 -24.078 -11.891 1 84.12 91 LYS A N 1
ATOM 714 C CA . LYS A 1 91 ? 18.594 -24.391 -12.414 1 84.12 91 LYS A CA 1
ATOM 715 C C . LYS A 1 91 ? 19.594 -24.656 -11.281 1 84.12 91 LYS A C 1
ATOM 717 O O . LYS A 1 91 ? 19.688 -23.859 -10.344 1 84.12 91 LYS A O 1
ATOM 722 N N . ASN A 1 92 ? 20.266 -25.797 -11.266 1 86.12 92 ASN A N 1
ATOM 723 C CA . ASN A 1 92 ? 21.281 -26.219 -10.312 1 86.12 92 ASN A CA 1
ATOM 724 C C . ASN A 1 92 ? 20.719 -26.328 -8.898 1 86.12 92 ASN A C 1
ATOM 726 O O . ASN A 1 92 ? 21.438 -26.125 -7.918 1 86.12 92 ASN A O 1
ATOM 730 N N . ASN A 1 93 ? 19.438 -26.359 -8.734 1 85.56 93 ASN A N 1
ATOM 731 C CA . ASN A 1 93 ? 18.734 -26.516 -7.465 1 85.56 93 ASN A CA 1
ATOM 732 C C . ASN A 1 93 ? 18.953 -25.312 -6.551 1 85.56 93 ASN A C 1
ATOM 734 O O . ASN A 1 93 ? 19.141 -25.469 -5.344 1 85.56 93 ASN A O 1
ATOM 738 N N . SER A 1 94 ? 18.984 -24.188 -7.195 1 90.88 94 SER A N 1
ATOM 739 C CA . SER A 1 94 ? 19.188 -22.953 -6.438 1 90.88 94 SER A CA 1
ATOM 740 C C . SER A 1 94 ? 17.922 -22.547 -5.691 1 90.88 94 SER A C 1
ATOM 742 O O . SER A 1 94 ? 16.812 -22.828 -6.152 1 90.88 94 SER A O 1
ATOM 744 N N . ARG A 1 95 ? 18.188 -22.016 -4.516 1 94.88 95 ARG A N 1
ATOM 745 C CA . ARG A 1 95 ? 17.062 -21.453 -3.764 1 94.88 95 ARG A CA 1
ATOM 746 C C . ARG A 1 95 ? 16.656 -20.094 -4.305 1 94.88 95 ARG A C 1
ATOM 748 O O . ARG A 1 95 ? 17.516 -19.312 -4.738 1 94.88 95 ARG A O 1
ATOM 755 N N . LEU A 1 96 ? 15.391 -19.797 -4.219 1 96.69 96 LEU A N 1
ATOM 756 C CA . LEU A 1 96 ? 14.883 -18.609 -4.902 1 96.69 96 LEU A CA 1
ATOM 757 C C . LEU A 1 96 ? 14.711 -17.453 -3.924 1 96.69 96 LEU A C 1
ATOM 759 O O . LEU A 1 96 ? 14.266 -16.375 -4.309 1 96.69 96 LEU A O 1
ATOM 763 N N . ASN A 1 97 ? 15.039 -17.672 -2.629 1 97.5 97 ASN A N 1
ATOM 764 C CA . ASN A 1 97 ? 14.984 -16.609 -1.63 1 97.5 97 ASN A CA 1
ATOM 765 C C . ASN A 1 97 ? 16.359 -16.016 -1.372 1 97.5 97 ASN A C 1
ATOM 767 O O . ASN A 1 97 ? 16.75 -15.828 -0.22 1 97.5 97 ASN A O 1
ATOM 771 N N . ASP A 1 98 ? 17.078 -15.695 -2.441 1 97.19 98 ASP A N 1
ATOM 772 C CA . ASP A 1 98 ? 18.469 -15.258 -2.332 1 97.19 98 ASP A CA 1
ATOM 773 C C . ASP A 1 98 ? 18.562 -13.734 -2.432 1 97.19 98 ASP A C 1
ATOM 775 O O . ASP A 1 98 ? 19.672 -13.18 -2.488 1 97.19 98 ASP A O 1
ATOM 779 N N . GLY A 1 99 ? 17.484 -13.047 -2.58 1 97 99 GLY A N 1
ATOM 780 C CA . GLY A 1 99 ? 17.484 -11.594 -2.609 1 97 99 GLY A CA 1
ATOM 781 C C . GLY A 1 99 ? 17.688 -11.023 -4 1 97 99 GLY A C 1
ATOM 782 O O . GLY A 1 99 ? 17.891 -9.812 -4.16 1 97 99 GLY A O 1
ATOM 783 N N . THR A 1 100 ? 17.625 -11.883 -5.004 1 97 100 THR A N 1
ATOM 784 C CA . THR A 1 100 ? 17.734 -11.398 -6.379 1 97 100 THR A CA 1
ATOM 785 C C . THR A 1 100 ? 16.406 -11.609 -7.117 1 97 100 THR A C 1
ATOM 787 O O . THR A 1 100 ? 15.508 -12.273 -6.609 1 97 100 THR A O 1
ATOM 790 N N . TRP A 1 101 ? 16.312 -10.977 -8.234 1 97.38 101 TRP A N 1
ATOM 791 C CA . TRP A 1 101 ? 15.086 -11.102 -9.016 1 97.38 101 TRP A CA 1
ATOM 792 C C . TRP A 1 101 ? 15.055 -12.43 -9.758 1 97.38 101 TRP A C 1
ATOM 794 O O . TRP A 1 101 ? 16.031 -12.828 -10.391 1 97.38 101 TRP A O 1
ATOM 804 N N . HIS A 1 102 ? 13.961 -13.109 -9.672 1 96.81 102 HIS A N 1
ATOM 805 C CA . HIS A 1 102 ? 13.664 -14.32 -10.422 1 96.81 102 HIS A CA 1
ATOM 806 C C . HIS A 1 102 ? 12.414 -14.148 -11.281 1 96.81 102 HIS A C 1
ATOM 808 O O . HIS A 1 102 ? 11.438 -13.531 -10.836 1 96.81 102 HIS A O 1
ATOM 814 N N . LYS A 1 103 ? 12.438 -14.719 -12.391 1 96.62 103 LYS A N 1
ATOM 815 C CA . LYS A 1 103 ? 11.32 -14.602 -13.32 1 96.62 103 LYS A CA 1
ATOM 816 C C . LYS A 1 103 ? 10.547 -15.914 -13.422 1 96.62 103 LYS A C 1
ATOM 818 O O . LYS A 1 103 ? 11.148 -16.984 -13.562 1 96.62 103 LYS A O 1
ATOM 823 N N . ILE A 1 104 ? 9.258 -15.789 -13.312 1 95.5 104 ILE A N 1
ATOM 824 C CA . ILE A 1 104 ? 8.359 -16.938 -13.461 1 95.5 104 ILE A CA 1
ATOM 825 C C . ILE A 1 104 ? 7.492 -16.75 -14.703 1 95.5 104 ILE A C 1
ATOM 827 O O . ILE A 1 104 ? 6.961 -15.664 -14.945 1 95.5 104 ILE A O 1
ATOM 831 N N . ALA A 1 105 ? 7.434 -17.672 -15.523 1 93.5 105 ALA A N 1
ATOM 832 C CA . ALA A 1 105 ? 6.43 -17.797 -16.578 1 93.5 105 ALA A CA 1
ATOM 833 C C . ALA A 1 105 ? 5.605 -19.062 -16.422 1 93.5 105 ALA A C 1
ATOM 835 O O . ALA A 1 105 ? 6.148 -20.172 -16.453 1 93.5 105 ALA A O 1
ATOM 836 N N . TYR A 1 106 ? 4.367 -18.828 -16.219 1 88.94 106 TYR A N 1
ATOM 837 C CA . TYR A 1 106 ? 3.434 -19.906 -15.945 1 88.94 106 TYR A CA 1
ATOM 838 C C . TYR A 1 106 ? 2.334 -19.969 -17 1 88.94 106 TYR A C 1
ATOM 840 O O . TYR A 1 106 ? 1.806 -18.922 -17.406 1 88.94 106 TYR A O 1
ATOM 848 N N . SER A 1 107 ? 2.094 -21.188 -17.531 1 86.06 107 SER A N 1
ATOM 849 C CA . SER A 1 107 ? 1.002 -21.359 -18.484 1 86.06 107 SER A CA 1
ATOM 850 C C . SER A 1 107 ? 0.299 -22.688 -18.297 1 86.06 107 SER A C 1
ATOM 852 O O . SER A 1 107 ? 0.941 -23.703 -17.984 1 86.06 107 SER A O 1
ATOM 854 N N . ILE A 1 108 ? -1.006 -22.625 -18.422 1 78.75 108 ILE A N 1
ATOM 855 C CA . ILE A 1 108 ? -1.826 -23.828 -18.422 1 78.75 108 ILE A CA 1
ATOM 856 C C . ILE A 1 108 ? -2.662 -23.891 -19.688 1 78.75 108 ILE A C 1
ATOM 858 O O . ILE A 1 108 ? -3.332 -22.922 -20.062 1 78.75 108 ILE A O 1
ATOM 862 N N . LYS A 1 109 ? -2.553 -24.969 -20.406 1 77 109 LYS A N 1
ATOM 863 C CA . LYS A 1 109 ? -3.379 -25.219 -21.578 1 77 109 LYS A CA 1
ATOM 864 C C . LYS A 1 109 ? -4.484 -26.219 -21.266 1 77 109 LYS A C 1
ATOM 866 O O . LYS A 1 109 ? -4.211 -27.359 -20.875 1 77 109 LYS A O 1
ATOM 871 N N . TYR A 1 110 ? -5.688 -25.703 -21.406 1 70.62 110 TYR A N 1
ATOM 872 C CA . TYR A 1 110 ? -6.84 -26.562 -21.125 1 70.62 110 TYR A CA 1
ATOM 873 C C . TYR A 1 110 ? -7.219 -27.375 -22.344 1 70.62 110 TYR A C 1
ATOM 875 O O . TYR A 1 110 ? -7.332 -26.844 -23.453 1 70.62 110 TYR A O 1
ATOM 883 N N . ARG A 1 111 ? -7.16 -28.672 -22.25 1 70.06 111 ARG A N 1
ATOM 884 C CA . ARG A 1 111 ? -7.586 -29.562 -23.344 1 70.06 111 ARG A CA 1
ATOM 885 C C . ARG A 1 111 ? -8.672 -30.516 -22.859 1 70.06 111 ARG A C 1
ATOM 887 O O . ARG A 1 111 ? -8.75 -30.828 -21.672 1 70.06 111 ARG A O 1
ATOM 894 N N . PRO A 1 112 ? -9.656 -30.922 -23.656 1 67.38 112 PRO A N 1
ATOM 895 C CA . PRO A 1 112 ? -10.758 -31.812 -23.281 1 67.38 112 PRO A CA 1
ATOM 896 C C . PRO A 1 112 ? -10.281 -33.031 -22.484 1 67.38 112 PRO A C 1
ATOM 898 O O . PRO A 1 112 ? -10.945 -33.438 -21.531 1 67.38 112 PRO A O 1
ATOM 901 N N . TYR A 1 113 ? -9.148 -33.656 -22.891 1 64.06 113 TYR A N 1
ATOM 902 C CA . TYR A 1 113 ? -8.797 -34.906 -22.219 1 64.06 113 TYR A CA 1
ATOM 903 C C . TYR A 1 113 ? -7.48 -34.781 -21.469 1 64.06 113 TYR A C 1
ATOM 905 O O . TYR A 1 113 ? -7.07 -35.688 -20.75 1 64.06 113 TYR A O 1
ATOM 913 N N . ASP A 1 114 ? -6.852 -33.656 -21.562 1 66.38 114 ASP A N 1
ATOM 914 C CA . ASP A 1 114 ? -5.602 -33.5 -20.844 1 66.38 114 ASP A CA 1
ATOM 915 C C . ASP A 1 114 ? -5.273 -32 -20.641 1 66.38 114 ASP A C 1
ATOM 917 O O . ASP A 1 114 ? -5.582 -31.188 -21.5 1 66.38 114 ASP A O 1
ATOM 921 N N . THR A 1 115 ? -4.953 -31.5 -19.422 1 70.25 115 THR A N 1
ATOM 922 C CA . THR A 1 115 ? -4.43 -30.156 -19.172 1 70.25 115 THR A CA 1
ATOM 923 C C . THR A 1 115 ? -2.92 -30.203 -18.969 1 70.25 115 THR A C 1
ATOM 925 O O . THR A 1 115 ? -2.412 -31.047 -18.234 1 70.25 115 THR A O 1
ATOM 928 N N . LYS A 1 116 ? -2.189 -29.406 -19.828 1 73.75 116 LYS A N 1
ATOM 929 C CA . LYS A 1 116 ? -0.737 -29.297 -19.703 1 73.75 116 LYS A CA 1
ATOM 930 C C . LYS A 1 116 ? -0.331 -27.984 -19.016 1 73.75 116 LYS A C 1
ATOM 932 O O . LYS A 1 116 ? -0.828 -26.922 -19.391 1 73.75 116 LYS A O 1
ATOM 937 N N . GLY A 1 117 ? 0.494 -28.125 -17.984 1 77.19 117 GLY A N 1
ATOM 938 C CA . GLY A 1 117 ? 1.076 -26.953 -17.344 1 77.19 117 GLY A CA 1
ATOM 939 C C . GLY A 1 117 ? 2.541 -26.766 -17.672 1 77.19 117 GLY A C 1
ATOM 940 O O . GLY A 1 117 ? 3.285 -27.734 -17.828 1 77.19 117 GLY A O 1
ATOM 941 N N . TYR A 1 118 ? 2.867 -25.562 -17.953 1 83.38 118 TYR A N 1
ATOM 942 C CA . TYR A 1 118 ? 4.246 -25.172 -18.234 1 83.38 118 TYR A CA 1
ATOM 943 C C . TYR A 1 118 ? 4.719 -24.094 -17.266 1 83.38 118 TYR A C 1
ATOM 945 O O . TYR A 1 118 ? 3.982 -23.156 -16.969 1 83.38 118 TYR A O 1
ATOM 953 N N . ILE A 1 119 ? 5.941 -24.391 -16.672 1 87.81 119 ILE A N 1
ATOM 954 C CA . ILE A 1 119 ? 6.508 -23.359 -15.805 1 87.81 119 ILE A CA 1
ATOM 955 C C . ILE A 1 119 ? 7.977 -23.141 -16.156 1 87.81 119 ILE A C 1
ATOM 957 O O . ILE A 1 119 ? 8.719 -24.094 -16.359 1 87.81 119 ILE A O 1
ATOM 961 N N . GLU A 1 120 ? 8.273 -21.969 -16.375 1 91.94 120 GLU A N 1
ATOM 962 C CA . GLU A 1 120 ? 9.648 -21.547 -16.594 1 91.94 120 GLU A CA 1
ATOM 963 C C . GLU A 1 120 ? 10.148 -20.656 -15.469 1 91.94 120 GLU A C 1
ATOM 965 O O . GLU A 1 120 ? 9.453 -19.719 -15.055 1 91.94 120 GLU A O 1
ATOM 970 N N . ILE A 1 121 ? 11.344 -21.031 -14.938 1 93.69 121 ILE A N 1
ATOM 971 C CA . ILE A 1 121 ? 11.977 -20.266 -13.867 1 93.69 121 ILE A CA 1
ATOM 972 C C . ILE A 1 121 ? 13.32 -19.719 -14.352 1 93.69 121 ILE A C 1
ATOM 974 O O . ILE A 1 121 ? 14.242 -20.484 -14.625 1 93.69 121 ILE A O 1
ATOM 978 N N . ASP A 1 122 ? 13.398 -18.438 -14.438 1 94.38 122 ASP A N 1
ATOM 979 C CA . ASP A 1 122 ? 14.625 -17.781 -14.867 1 94.38 122 ASP A CA 1
ATOM 980 C C . ASP A 1 122 ? 15.117 -18.344 -16.203 1 94.38 122 ASP A C 1
ATOM 982 O O . ASP A 1 122 ? 16.297 -18.641 -16.359 1 94.38 122 ASP A O 1
ATOM 986 N N . GLY A 1 123 ? 14.188 -18.547 -17.031 1 89 123 GLY A N 1
ATOM 987 C CA . GLY A 1 123 ? 14.523 -19.031 -18.359 1 89 123 GLY A CA 1
ATOM 988 C C . GLY A 1 123 ? 14.648 -20.547 -18.438 1 89 123 GLY A C 1
ATOM 989 O O . GLY A 1 123 ? 14.828 -21.109 -19.516 1 89 123 GLY A O 1
ATOM 990 N N . HIS A 1 124 ? 14.695 -21.25 -17.297 1 86.88 124 HIS A N 1
ATOM 991 C CA . HIS A 1 124 ? 14.75 -22.703 -17.25 1 86.88 124 HIS A CA 1
ATOM 992 C C . HIS A 1 124 ? 13.352 -23.312 -17.219 1 86.88 124 HIS A C 1
ATOM 994 O O . HIS A 1 124 ? 12.547 -23 -16.328 1 86.88 124 HIS A O 1
ATOM 1000 N N . SER A 1 125 ? 13.086 -24.047 -18.234 1 82.31 125 SER A N 1
ATOM 1001 C CA . SER A 1 125 ? 11.727 -24.562 -18.422 1 82.31 125 SER A CA 1
ATOM 1002 C C . SER A 1 125 ? 11.555 -25.906 -17.75 1 82.31 125 SER A C 1
ATOM 1004 O O . SER A 1 125 ? 12.461 -26.75 -17.766 1 82.31 125 SER A O 1
ATOM 1006 N N . SER A 1 126 ? 10.469 -25.953 -16.984 1 75.12 126 SER A N 1
ATOM 1007 C CA . SER A 1 126 ? 10.008 -27.25 -16.5 1 75.12 126 SER A CA 1
ATOM 1008 C C . SER A 1 126 ? 8.609 -27.562 -17 1 75.12 126 SER A C 1
ATOM 1010 O O . SER A 1 126 ? 7.715 -26.719 -16.938 1 75.12 126 SER A O 1
ATOM 1012 N N . ILE A 1 127 ? 8.586 -28.531 -17.922 1 68.69 127 ILE A N 1
ATOM 1013 C CA . ILE A 1 127 ? 7.277 -28.938 -18.422 1 68.69 127 ILE A CA 1
ATOM 1014 C C . ILE A 1 127 ? 6.715 -30.062 -17.547 1 68.69 127 ILE A C 1
ATOM 1016 O O . ILE A 1 127 ? 7.41 -31.031 -17.25 1 68.69 127 ILE A O 1
ATOM 1020 N N . LYS A 1 128 ? 5.586 -29.672 -16.984 1 73.38 128 LYS A N 1
ATOM 1021 C CA . LYS A 1 128 ? 4.871 -30.75 -16.297 1 73.38 128 LYS A CA 1
ATOM 1022 C C . LYS A 1 128 ? 3.51 -31 -16.938 1 73.38 128 LYS A C 1
ATOM 1024 O O . LYS A 1 128 ? 2.848 -30.062 -17.391 1 73.38 128 LYS A O 1
ATOM 1029 N N . ARG A 1 129 ? 3.207 -32.312 -17.125 1 71.81 129 ARG A N 1
ATOM 1030 C CA . ARG A 1 129 ? 1.898 -32.688 -17.641 1 71.81 129 ARG A CA 1
ATOM 1031 C C . ARG A 1 129 ? 1.003 -33.219 -16.531 1 71.81 129 ARG A C 1
ATOM 1033 O O . ARG A 1 129 ? 1.42 -34.062 -15.742 1 71.81 129 ARG A O 1
ATOM 1040 N N . TYR A 1 130 ? -0.013 -32.5 -16.406 1 71.94 130 TYR A N 1
ATOM 1041 C CA . TYR A 1 130 ? -1.009 -32.969 -15.438 1 71.94 130 TYR A CA 1
ATOM 1042 C C . TYR A 1 130 ? -2.422 -32.719 -15.953 1 71.94 130 TYR A C 1
ATOM 1044 O O . TYR A 1 130 ? -2.621 -31.922 -16.859 1 71.94 130 TYR A O 1
ATOM 1052 N N . ILE A 1 131 ? -3.312 -33.594 -15.547 1 67.81 131 ILE A N 1
ATOM 1053 C CA . ILE A 1 131 ? -4.719 -33.438 -15.898 1 67.81 131 ILE A CA 1
ATOM 1054 C C . ILE A 1 131 ? -5.438 -32.688 -14.766 1 67.81 131 ILE A C 1
ATOM 1056 O O . ILE A 1 131 ? -5.461 -33.156 -13.625 1 67.81 131 ILE A O 1
ATOM 1060 N N . VAL A 1 132 ? -5.762 -31.453 -15.062 1 70.19 132 VAL A N 1
ATOM 1061 C CA . VAL A 1 132 ? -6.512 -30.719 -14.047 1 70.19 132 VAL A CA 1
ATOM 1062 C C . VAL A 1 132 ? -7.844 -30.25 -14.625 1 70.19 132 VAL A C 1
ATOM 1064 O O . VAL A 1 132 ? -7.934 -29.922 -15.812 1 70.19 132 VAL A O 1
ATOM 1067 N N . SER A 1 133 ? -8.945 -30.406 -13.875 1 72.62 133 SER A N 1
ATOM 1068 C CA . SER A 1 133 ? -10.297 -30.031 -14.289 1 72.62 133 SER A CA 1
ATOM 1069 C C . SER A 1 133 ? -10.75 -28.766 -13.578 1 72.62 133 SER A C 1
ATOM 1071 O O . SER A 1 133 ? -11.945 -28.578 -13.32 1 72.62 133 SER A O 1
ATOM 1073 N N . CYS A 1 134 ? -9.82 -27.922 -13.258 1 75.62 134 CYS A N 1
ATOM 1074 C CA . CYS A 1 134 ? -10.242 -26.688 -12.609 1 75.62 134 CYS A CA 1
ATOM 1075 C C . CYS A 1 134 ? -10.922 -25.75 -13.609 1 75.62 134 CYS A C 1
ATOM 1077 O O . CYS A 1 134 ? -10.594 -25.766 -14.797 1 75.62 134 CYS A O 1
ATOM 1079 N N . GLY A 1 135 ? -11.859 -25.016 -13.086 1 77.12 135 GLY A N 1
ATOM 1080 C CA . GLY A 1 135 ? -12.5 -23.984 -13.898 1 77.12 135 GLY A CA 1
ATOM 1081 C C . GLY A 1 135 ? -11.57 -22.828 -14.234 1 77.12 135 GLY A C 1
ATOM 1082 O O . GLY A 1 135 ? -10.453 -22.75 -13.719 1 77.12 135 GLY A O 1
ATOM 1083 N N . ALA A 1 136 ? -11.992 -22.016 -15.125 1 79.38 136 ALA A N 1
ATOM 1084 C CA . ALA A 1 136 ? -11.258 -20.812 -15.508 1 79.38 136 ALA A CA 1
ATOM 1085 C C . ALA A 1 136 ? -11.031 -19.906 -14.297 1 79.38 136 ALA A C 1
ATOM 1087 O O . ALA A 1 136 ? -11.914 -19.75 -13.461 1 79.38 136 ALA A O 1
ATOM 1088 N N . LEU A 1 137 ? -9.852 -19.391 -14.242 1 83.69 137 LEU A N 1
ATOM 1089 C CA . LEU A 1 137 ? -9.531 -18.469 -13.148 1 83.69 137 LEU A CA 1
ATOM 1090 C C . LEU A 1 137 ? -10.266 -17.141 -13.328 1 83.69 137 LEU A C 1
ATOM 1092 O O . LEU A 1 137 ? -10.328 -16.609 -14.438 1 83.69 137 LEU A O 1
ATOM 1096 N N . THR A 1 138 ? -10.805 -16.656 -12.234 1 87.69 138 THR A N 1
ATOM 1097 C CA . THR A 1 138 ? -11.516 -15.383 -12.281 1 87.69 138 THR A CA 1
ATOM 1098 C C . THR A 1 138 ? -10.773 -14.32 -11.484 1 87.69 138 THR A C 1
ATOM 1100 O O . THR A 1 138 ? -10.992 -13.125 -11.68 1 87.69 138 THR A O 1
ATOM 1103 N N . THR A 1 139 ? -9.945 -14.805 -10.586 1 92.12 139 THR A N 1
ATOM 1104 C CA . THR A 1 139 ? -9.242 -13.875 -9.711 1 92.12 139 THR A CA 1
ATOM 1105 C C . THR A 1 139 ? -7.844 -14.391 -9.383 1 92.12 139 THR A C 1
ATOM 1107 O O . THR A 1 139 ? -7.664 -15.586 -9.133 1 92.12 139 THR A O 1
ATOM 1110 N N . LEU A 1 140 ? -6.922 -13.523 -9.398 1 94.31 140 LEU A N 1
ATOM 1111 C CA . LEU A 1 140 ? -5.566 -13.805 -8.93 1 94.31 140 LEU A CA 1
ATOM 1112 C C . LEU A 1 140 ? -5.242 -12.984 -7.684 1 94.31 140 LEU A C 1
ATOM 1114 O O . LEU A 1 140 ? -5.461 -11.773 -7.656 1 94.31 140 LEU A O 1
ATOM 1118 N N . ILE A 1 141 ? -4.809 -13.648 -6.699 1 95.44 141 ILE A N 1
ATOM 1119 C CA . ILE A 1 141 ? -4.281 -13 -5.5 1 95.44 141 ILE A CA 1
ATOM 1120 C C . ILE A 1 141 ? -2.764 -13.148 -5.457 1 95.44 141 ILE A C 1
ATOM 1122 O O . ILE A 1 141 ? -2.242 -14.266 -5.473 1 95.44 141 ILE A O 1
ATOM 1126 N N . MET A 1 142 ? -2.086 -12.031 -5.336 1 96.62 142 MET A N 1
ATOM 1127 C CA . MET A 1 142 ? -0.626 -12.047 -5.367 1 96.62 142 MET A CA 1
ATOM 1128 C C . MET A 1 142 ? -0.047 -11.688 -4.004 1 96.62 142 MET A C 1
ATOM 1130 O O . MET A 1 142 ? -0.406 -10.664 -3.424 1 96.62 142 MET A O 1
ATOM 1134 N N . GLY A 1 143 ? 0.832 -12.523 -3.504 1 96.31 143 GLY A N 1
ATOM 1135 C CA . GLY A 1 143 ? 1.684 -12.188 -2.375 1 96.31 143 GLY A CA 1
ATOM 1136 C C . GLY A 1 143 ? 1.043 -12.477 -1.032 1 96.31 143 GLY A C 1
ATOM 1137 O O . GLY A 1 143 ? 1.691 -12.359 0.01 1 96.31 143 GLY A O 1
ATOM 1138 N N . GLY A 1 144 ? -0.185 -12.789 -1.017 1 93.06 144 GLY A N 1
ATOM 1139 C CA . GLY A 1 144 ? -0.864 -13.055 0.243 1 93.06 144 GLY A CA 1
ATOM 1140 C C . GLY A 1 144 ? -2.236 -13.672 0.063 1 93.06 144 GLY A C 1
ATOM 1141 O O . GLY A 1 144 ? -2.475 -14.391 -0.908 1 93.06 144 GLY A O 1
ATOM 1142 N N . HIS A 1 145 ? -2.984 -13.422 1.2 1 89.69 145 HIS A N 1
ATOM 1143 C CA . HIS A 1 145 ? -4.34 -13.961 1.181 1 89.69 145 HIS A CA 1
ATOM 1144 C C . HIS A 1 145 ? -5.375 -12.844 1.242 1 89.69 145 HIS A C 1
ATOM 1146 O O . HIS A 1 145 ? -5.195 -11.859 1.965 1 89.69 145 HIS A O 1
ATOM 1152 N N . SER A 1 146 ? -6.34 -13.016 0.474 1 88.94 146 SER A N 1
ATOM 1153 C CA . SER A 1 146 ? -7.453 -12.078 0.56 1 88.94 146 SER A CA 1
ATOM 1154 C C . SER A 1 146 ? -8.336 -12.375 1.769 1 88.94 146 SER A C 1
ATOM 1156 O O . SER A 1 146 ? -8.688 -13.523 2.018 1 88.94 146 SER A O 1
ATOM 1158 N N . GLU A 1 147 ? -8.688 -11.344 2.445 1 82.75 147 GLU A N 1
ATOM 1159 C CA . GLU A 1 147 ? -9.562 -11.516 3.604 1 82.75 147 GLU A CA 1
ATOM 1160 C C . GLU A 1 147 ? -10.906 -12.125 3.199 1 82.75 147 GLU A C 1
ATOM 1162 O O . GLU A 1 147 ? -11.5 -12.891 3.959 1 82.75 147 GLU A O 1
ATOM 1167 N N . GLU A 1 148 ? -11.297 -11.805 2.033 1 83.06 148 GLU A N 1
ATOM 1168 C CA . GLU A 1 148 ? -12.586 -12.281 1.529 1 83.06 148 GLU A CA 1
ATOM 1169 C C . GLU A 1 148 ? -12.57 -13.797 1.328 1 83.06 148 GLU A C 1
ATOM 1171 O O . GLU A 1 148 ? -13.625 -14.43 1.291 1 83.06 148 GLU A O 1
ATOM 1176 N N . ASP A 1 149 ? -11.375 -14.266 1.147 1 86.62 149 ASP A N 1
ATOM 1177 C CA . ASP A 1 149 ? -11.266 -15.688 0.829 1 86.62 149 ASP A CA 1
ATOM 1178 C C . ASP A 1 149 ? -11.211 -16.531 2.1 1 86.62 149 ASP A C 1
ATOM 1180 O O . ASP A 1 149 ? -11.438 -17.75 2.057 1 86.62 149 ASP A O 1
ATOM 1184 N N . LYS A 1 150 ? -10.914 -15.797 3.141 1 79.25 150 LYS A N 1
ATOM 1185 C CA . LYS A 1 150 ? -10.844 -16.516 4.406 1 79.25 150 LYS A CA 1
ATOM 1186 C C . LYS A 1 150 ? -12.188 -17.156 4.758 1 79.25 150 LYS A C 1
ATOM 1188 O O . LYS A 1 150 ? -13.219 -16.469 4.75 1 79.25 150 LYS A O 1
ATOM 1193 N N . GLY A 1 151 ? -12.156 -18.438 5 1 77.25 151 GLY A N 1
ATOM 1194 C CA . GLY A 1 151 ? -13.375 -19.156 5.344 1 77.25 151 GLY A CA 1
ATOM 1195 C C . GLY A 1 151 ? -14.172 -19.594 4.129 1 77.25 151 GLY A C 1
ATOM 1196 O O . GLY A 1 151 ? -15.094 -20.406 4.246 1 77.25 151 GLY A O 1
ATOM 1197 N N . HIS A 1 152 ? -13.891 -18.969 2.994 1 77.62 152 HIS A N 1
ATOM 1198 C CA . HIS A 1 152 ? -14.656 -19.281 1.792 1 77.62 152 HIS A CA 1
ATOM 1199 C C . HIS A 1 152 ? -13.914 -20.266 0.901 1 77.62 152 HIS A C 1
ATOM 1201 O O . HIS A 1 152 ? -14.539 -21.094 0.22 1 77.62 152 HIS A O 1
ATOM 1207 N N . ILE A 1 153 ? -12.617 -20.031 0.994 1 75.88 153 ILE A N 1
ATOM 1208 C CA . ILE A 1 153 ? -11.805 -20.953 0.212 1 75.88 153 ILE A CA 1
ATOM 1209 C C . ILE A 1 153 ? -11.156 -21.984 1.136 1 75.88 153 ILE A C 1
ATOM 1211 O O . ILE A 1 153 ? -10.273 -21.656 1.931 1 75.88 153 ILE A O 1
ATOM 1215 N N . ALA A 1 154 ? -11.602 -23.141 1.197 1 70.06 154 ALA A N 1
ATOM 1216 C CA . ALA A 1 154 ? -11.234 -24.219 2.107 1 70.06 154 ALA A CA 1
ATOM 1217 C C . ALA A 1 154 ? -9.742 -24.531 2.025 1 70.06 154 ALA A C 1
ATOM 1219 O O . ALA A 1 154 ? -9.109 -24.844 3.037 1 70.06 154 ALA A O 1
ATOM 1220 N N . ASN A 1 155 ? -9.156 -24.297 0.907 1 73 155 ASN A N 1
ATOM 1221 C CA . ASN A 1 155 ? -7.809 -24.812 0.694 1 73 155 ASN A CA 1
ATOM 1222 C C . ASN A 1 155 ? -6.754 -23.75 0.966 1 73 155 ASN A C 1
ATOM 1224 O O . ASN A 1 155 ? -5.555 -24.016 0.882 1 73 155 ASN A O 1
ATOM 1228 N N . LEU A 1 156 ? -7.188 -22.625 1.426 1 73.06 156 LEU A N 1
ATOM 1229 C CA . LEU A 1 156 ? -6.242 -21.547 1.707 1 73.06 156 LEU A CA 1
ATOM 1230 C C . LEU A 1 156 ? -5.312 -21.922 2.854 1 73.06 156 LEU A C 1
ATOM 1232 O O . LEU A 1 156 ? -4.141 -21.531 2.863 1 73.06 156 LEU A O 1
ATOM 1236 N N . GLU A 1 157 ? -5.855 -22.672 3.703 1 67.5 157 GLU A N 1
ATOM 1237 C CA . GLU A 1 157 ? -5.102 -23.062 4.887 1 67.5 157 GLU A CA 1
ATOM 1238 C C . GLU A 1 157 ? -3.887 -23.922 4.512 1 67.5 157 GLU A C 1
ATOM 1240 O O . GLU A 1 157 ? -2.945 -24.047 5.297 1 67.5 157 GLU A O 1
ATOM 1245 N N . ASN A 1 158 ? -3.908 -24.422 3.344 1 72.38 158 ASN A N 1
ATOM 1246 C CA . ASN A 1 158 ? -2.82 -25.297 2.92 1 72.38 158 ASN A CA 1
ATOM 1247 C C . ASN A 1 158 ? -1.684 -24.5 2.277 1 72.38 158 ASN A C 1
ATOM 1249 O O . ASN A 1 158 ? -0.654 -25.078 1.913 1 72.38 158 ASN A O 1
ATOM 1253 N N . LEU A 1 159 ? -1.989 -23.25 2.16 1 77.44 159 LEU A N 1
ATOM 1254 C CA . LEU A 1 159 ? -0.94 -22.391 1.602 1 77.44 159 LEU A CA 1
ATOM 1255 C C . LEU A 1 159 ? -0.043 -21.844 2.703 1 77.44 159 LEU A C 1
ATOM 1257 O O . LEU A 1 159 ? -0.499 -21.625 3.826 1 77.44 159 LEU A O 1
ATOM 1261 N N . PRO A 1 160 ? 1.179 -21.812 2.281 1 76.75 160 PRO A N 1
ATOM 1262 C CA . PRO A 1 160 ? 2.039 -21.156 3.273 1 76.75 160 PRO A CA 1
ATOM 1263 C C . PRO A 1 160 ? 1.6 -19.734 3.59 1 76.75 160 PRO A C 1
ATOM 1265 O O . PRO A 1 160 ? 0.69 -19.203 2.945 1 76.75 160 PRO A O 1
ATOM 1268 N N . GLY A 1 161 ? 2.133 -19.172 4.578 1 77 161 GLY A N 1
ATOM 1269 C CA . GLY A 1 161 ? 1.816 -17.844 5.078 1 77 161 GLY A CA 1
ATOM 1270 C C . GLY A 1 161 ? 2.115 -16.75 4.078 1 77 161 GLY A C 1
ATOM 1271 O O . GLY A 1 161 ? 2.256 -17 2.881 1 77 161 GLY A O 1
ATOM 1272 N N . HIS A 1 162 ? 2.156 -15.539 4.375 1 86.25 162 HIS A N 1
ATOM 1273 C CA . HIS A 1 162 ? 2.305 -14.297 3.621 1 86.25 162 HIS A CA 1
ATOM 1274 C C . HIS A 1 162 ? 3.703 -14.188 3.021 1 86.25 162 HIS A C 1
ATOM 1276 O O . HIS A 1 162 ? 4.691 -14.539 3.668 1 86.25 162 HIS A O 1
ATOM 1282 N N . PHE A 1 163 ? 3.693 -13.977 1.701 1 94.62 163 PHE A N 1
ATOM 1283 C CA . PHE A 1 163 ? 4.926 -13.625 1.009 1 94.62 163 PHE A CA 1
ATOM 1284 C C . PHE A 1 163 ? 5.441 -12.273 1.475 1 94.62 163 PHE A C 1
ATOM 1286 O O . PHE A 1 163 ? 4.652 -11.359 1.742 1 94.62 163 PHE A O 1
ATOM 1293 N N . GLU A 1 164 ? 6.715 -12.195 1.707 1 96.94 164 GLU A N 1
ATOM 1294 C CA . GLU A 1 164 ? 7.383 -10.938 2.012 1 96.94 164 GLU A CA 1
ATOM 1295 C C . GLU A 1 164 ? 8.453 -10.609 0.972 1 96.94 164 GLU A C 1
ATOM 1297 O O . GLU A 1 164 ? 9.469 -11.305 0.887 1 96.94 164 GLU A O 1
ATOM 1302 N N . GLY A 1 165 ? 8.25 -9.664 0.182 1 97.69 165 GLY A N 1
ATOM 1303 C CA . GLY A 1 165 ? 9.164 -9.305 -0.891 1 97.69 165 GLY A CA 1
ATOM 1304 C C . GLY A 1 165 ? 8.508 -8.477 -1.978 1 97.69 165 GLY A C 1
ATOM 1305 O O . GLY A 1 165 ? 7.426 -7.922 -1.775 1 97.69 165 GLY A O 1
ATOM 1306 N N . CYS A 1 166 ? 9.234 -8.344 -3.064 1 97.81 166 CYS A N 1
ATOM 1307 C CA . C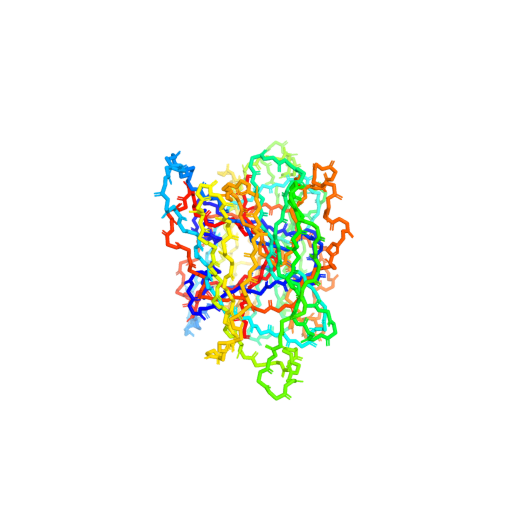YS A 1 166 ? 8.742 -7.496 -4.148 1 97.81 166 CYS A CA 1
ATOM 1308 C C . CYS A 1 166 ? 8.258 -8.336 -5.324 1 97.81 166 CYS A C 1
ATOM 1310 O O . CYS A 1 166 ? 8.852 -9.367 -5.641 1 97.81 166 CYS A O 1
ATOM 1312 N N . ILE A 1 167 ? 7.234 -7.98 -5.914 1 97.81 167 ILE A N 1
ATOM 1313 C CA . ILE A 1 167 ? 6.703 -8.539 -7.152 1 97.81 167 ILE A CA 1
ATOM 1314 C C . ILE A 1 167 ? 6.582 -7.441 -8.203 1 97.81 167 ILE A C 1
ATOM 1316 O O . ILE A 1 167 ? 6.137 -6.332 -7.902 1 97.81 167 ILE A O 1
ATOM 1320 N N . ARG A 1 168 ? 7 -7.746 -9.422 1 96.88 168 ARG A N 1
ATOM 1321 C CA . ARG A 1 168 ? 6.926 -6.746 -10.484 1 96.88 168 ARG A CA 1
ATOM 1322 C C . ARG A 1 168 ? 6.672 -7.402 -11.836 1 96.88 168 ARG A C 1
ATOM 1324 O O . ARG A 1 168 ? 6.691 -8.625 -11.953 1 96.88 168 ARG A O 1
ATOM 1331 N N . ASN A 1 169 ? 6.32 -6.621 -12.844 1 96.75 169 ASN A N 1
ATOM 1332 C CA . ASN A 1 169 ? 6.195 -7.047 -14.227 1 96.75 169 ASN A CA 1
ATOM 1333 C C . ASN A 1 169 ? 5.168 -8.164 -14.383 1 96.75 169 ASN A C 1
ATOM 1335 O O . ASN A 1 169 ? 5.391 -9.125 -15.125 1 96.75 169 ASN A O 1
ATOM 1339 N N . VAL A 1 170 ? 4.125 -8.031 -13.609 1 96.38 170 VAL A N 1
ATOM 1340 C CA . VAL A 1 170 ? 3.059 -9.016 -13.766 1 96.38 170 VAL A CA 1
ATOM 1341 C C . VAL A 1 170 ? 2.387 -8.844 -15.125 1 96.38 170 VAL A C 1
ATOM 1343 O O . VAL A 1 170 ? 2.037 -7.727 -15.516 1 96.38 170 VAL A O 1
ATOM 1346 N N . TYR A 1 171 ? 2.275 -9.93 -15.758 1 95.62 171 TYR A N 1
ATOM 1347 C CA . TYR A 1 171 ? 1.629 -9.938 -17.062 1 95.62 171 TYR A CA 1
ATOM 1348 C C . TYR A 1 171 ? 0.639 -11.094 -17.172 1 95.62 171 TYR A C 1
ATOM 1350 O O . TYR A 1 171 ? 0.994 -12.25 -16.938 1 95.62 171 TYR A O 1
ATOM 1358 N N . VAL A 1 172 ? -0.578 -10.773 -17.406 1 91.69 172 VAL A N 1
ATOM 1359 C CA . VAL A 1 172 ? -1.654 -11.711 -17.703 1 91.69 172 VAL A CA 1
ATOM 1360 C C . VAL A 1 172 ? -2.326 -11.328 -19.016 1 91.69 172 VAL A C 1
ATOM 1362 O O . VAL A 1 172 ? -2.916 -10.25 -19.125 1 91.69 172 VAL A O 1
ATOM 1365 N N . PRO A 1 173 ? -2.205 -12.211 -20.031 1 87.5 173 PRO A N 1
ATOM 1366 C CA . PRO A 1 173 ? -2.73 -11.859 -21.359 1 87.5 173 PRO A CA 1
ATOM 1367 C C . PRO A 1 173 ? -4.258 -11.852 -21.406 1 87.5 173 PRO A C 1
ATOM 1369 O O . PRO A 1 173 ? -4.852 -12.352 -22.359 1 87.5 173 PRO A O 1
ATOM 1372 N N . VAL A 1 174 ? -4.93 -11.602 -20.375 1 84.44 174 VAL A N 1
ATOM 1373 C CA . VAL A 1 174 ? -6.375 -11.391 -20.312 1 84.44 174 VAL A CA 1
ATOM 1374 C C . VAL A 1 174 ? -6.672 -10.031 -19.688 1 84.44 174 VAL A C 1
ATOM 1376 O O . VAL A 1 174 ? -5.969 -9.594 -18.766 1 84.44 174 VAL A O 1
ATOM 1379 N N . PRO A 1 175 ? -7.688 -9.492 -20.312 1 87.81 175 PRO A N 1
ATOM 1380 C CA . PRO A 1 175 ? -8.016 -8.18 -19.734 1 87.81 175 PRO A CA 1
ATOM 1381 C C . PRO A 1 175 ? -8.438 -8.266 -18.266 1 87.81 175 PRO A C 1
ATOM 1383 O O . PRO A 1 175 ? -9.109 -9.227 -17.875 1 87.81 175 PRO A O 1
ATOM 1386 N N . LEU A 1 176 ? -8.055 -7.305 -17.516 1 91.31 176 LEU A N 1
ATOM 1387 C CA . LEU A 1 176 ? -8.508 -7.184 -16.125 1 91.31 176 LEU A CA 1
ATOM 1388 C C . LEU A 1 176 ? -9.859 -6.477 -16.062 1 91.31 176 LEU A C 1
ATOM 1390 O O . LEU A 1 176 ? -10.102 -5.527 -16.812 1 91.31 176 LEU A O 1
ATOM 1394 N N . ARG A 1 177 ? -10.695 -6.973 -15.25 1 91.81 177 ARG A N 1
ATOM 1395 C CA . ARG A 1 177 ? -12.008 -6.363 -15.086 1 91.81 177 ARG A CA 1
ATOM 1396 C C . ARG A 1 177 ? -11.883 -4.93 -14.57 1 91.81 177 ARG A C 1
ATOM 1398 O O . ARG A 1 177 ? -12.656 -4.055 -14.969 1 91.81 177 ARG A O 1
ATOM 1405 N N . TYR A 1 178 ? -10.961 -4.637 -13.688 1 89.06 178 TYR A N 1
ATOM 1406 C CA . TYR A 1 178 ? -10.586 -3.338 -13.148 1 89.06 178 TYR A CA 1
ATOM 1407 C C . TYR A 1 178 ? -9.102 -3.295 -12.812 1 89.06 178 TYR A C 1
ATOM 1409 O O . TYR A 1 178 ? -8.438 -4.336 -12.766 1 89.06 178 TYR A O 1
ATOM 1417 N N . PRO A 1 179 ? -8.586 -2.094 -12.57 1 89 179 PRO A N 1
ATOM 1418 C CA . PRO A 1 179 ? -7.176 -2.016 -12.195 1 89 179 PRO A CA 1
ATOM 1419 C C . PRO A 1 179 ? -6.855 -2.826 -10.938 1 89 179 PRO A C 1
ATOM 1421 O O . PRO A 1 179 ? -7.73 -3.029 -10.094 1 89 179 PRO A O 1
ATOM 1424 N N . PRO A 1 180 ? -5.652 -3.299 -10.867 1 92.94 180 PRO A N 1
ATOM 1425 C CA . PRO A 1 180 ? -5.266 -4.051 -9.672 1 92.94 180 PRO A CA 1
ATOM 1426 C C . PRO A 1 180 ? -5.633 -3.33 -8.375 1 92.94 180 PRO A C 1
ATOM 1428 O O . PRO A 1 180 ? -5.512 -2.105 -8.297 1 92.94 180 PRO A O 1
ATOM 1431 N N . LYS A 1 181 ? -6.086 -4.102 -7.453 1 92.88 181 LYS A N 1
ATOM 1432 C CA . LYS A 1 181 ? -6.359 -3.555 -6.129 1 92.88 181 LYS A CA 1
ATOM 1433 C C . LYS A 1 181 ? -5.238 -3.898 -5.148 1 92.88 181 LYS A C 1
ATOM 1435 O O . LYS A 1 181 ? -4.844 -5.059 -5.035 1 92.88 181 LYS A O 1
ATOM 1440 N N . TYR A 1 182 ? -4.766 -2.936 -4.48 1 94.06 182 TYR A N 1
ATOM 1441 C CA . TYR A 1 182 ? -3.611 -3.064 -3.6 1 94.06 182 TYR A CA 1
ATOM 1442 C C . TYR A 1 182 ? -4.027 -2.977 -2.137 1 94.06 182 TYR A C 1
ATOM 1444 O O . TYR A 1 182 ? -4.781 -2.076 -1.753 1 94.06 182 TYR A O 1
ATOM 1452 N N . TYR A 1 183 ? -3.543 -3.947 -1.359 1 94.5 183 TYR A N 1
ATOM 1453 C CA . TYR A 1 183 ? -3.854 -3.988 0.065 1 94.5 183 TYR A CA 1
ATOM 1454 C C . TYR A 1 183 ? -2.578 -4.051 0.898 1 94.5 183 TYR A C 1
ATOM 1456 O O . TYR A 1 183 ? -1.835 -5.031 0.836 1 94.5 183 TYR A O 1
ATOM 1464 N N . ALA A 1 184 ? -2.34 -2.971 1.676 1 94.44 184 ALA A N 1
ATOM 1465 C CA . ALA A 1 184 ? -1.218 -2.859 2.604 1 94.44 184 ALA A CA 1
ATOM 1466 C C . ALA A 1 184 ? 0.106 -3.148 1.901 1 94.44 184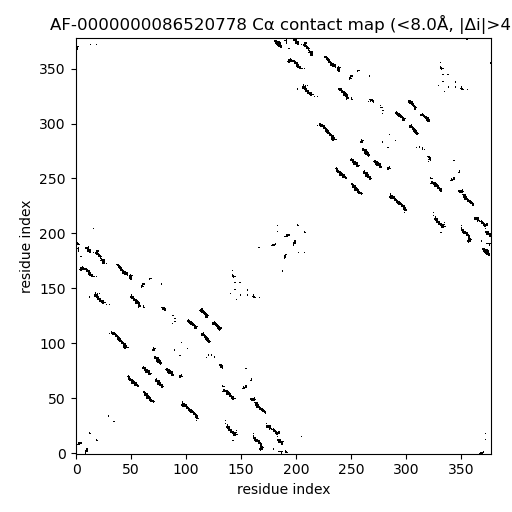 ALA A C 1
ATOM 1468 O O . ALA A 1 184 ? 0.906 -3.955 2.381 1 94.44 184 ALA A O 1
ATOM 1469 N N . VAL A 1 185 ? 0.306 -2.561 0.849 1 95.69 185 VAL A N 1
ATOM 1470 C CA . VAL A 1 185 ? 1.512 -2.785 0.057 1 95.69 185 VAL A CA 1
ATOM 1471 C C . VAL A 1 185 ? 2.396 -1.542 0.101 1 95.69 185 VAL A C 1
ATOM 1473 O O . VAL A 1 185 ? 1.948 -0.466 0.506 1 95.69 185 VAL A O 1
ATOM 1476 N N . SER A 1 186 ? 3.643 -1.726 -0.251 1 95.25 186 SER A N 1
ATOM 1477 C CA . SER A 1 186 ? 4.613 -0.637 -0.265 1 95.25 186 SER A CA 1
ATOM 1478 C C . SER A 1 186 ? 5.293 -0.518 -1.625 1 95.25 186 SER A C 1
ATOM 1480 O O . SER A 1 186 ? 5.16 -1.406 -2.469 1 95.25 186 SER A O 1
ATOM 1482 N N . VAL A 1 187 ? 5.934 0.57 -1.726 1 91.69 187 VAL A N 1
ATOM 1483 C CA . VAL A 1 187 ? 6.812 0.702 -2.881 1 91.69 187 VAL A CA 1
ATOM 1484 C C . VAL A 1 187 ? 7.98 -0.274 -2.754 1 91.69 187 VAL A C 1
ATOM 1486 O O . VAL A 1 187 ? 8.516 -0.476 -1.659 1 91.69 187 VAL A O 1
ATOM 1489 N N . CYS A 1 188 ? 8.234 -0.923 -3.85 1 90.25 188 CYS A N 1
ATOM 1490 C CA . CYS A 1 188 ? 9.383 -1.825 -3.85 1 90.25 188 CYS A CA 1
ATOM 1491 C C . CYS A 1 188 ? 10.68 -1.056 -4.051 1 90.25 188 CYS A C 1
ATOM 1493 O O . CYS A 1 188 ? 10.852 -0.376 -5.062 1 90.25 188 CYS A O 1
ATOM 1495 N N . GLU A 1 189 ? 11.445 -0.922 -3.006 1 78.25 189 GLU A N 1
ATOM 1496 C CA . GLU A 1 189 ? 12.719 -0.202 -3.094 1 78.25 189 GLU A CA 1
ATOM 1497 C C . GLU A 1 189 ? 13.852 -1.136 -3.494 1 78.25 189 GLU A C 1
ATOM 1499 O O . GLU A 1 189 ? 13.836 -2.326 -3.17 1 78.25 189 GLU A O 1
ATOM 1504 N N . ASP B 1 1 ? -7.926 0.645 -9.469 1 51.81 1 ASP B N 1
ATOM 1505 C CA . ASP B 1 1 ? -7.52 2.02 -9.195 1 51.81 1 ASP B CA 1
ATOM 1506 C C . ASP B 1 1 ? -6.207 2.061 -8.422 1 51.81 1 ASP B C 1
ATOM 1508 O O . ASP B 1 1 ? -5.965 1.218 -7.551 1 51.81 1 ASP B O 1
ATOM 1512 N N . SER B 1 2 ? -5.188 2.582 -9.008 1 66.56 2 SER B N 1
ATOM 1513 C CA . SER B 1 2 ? -3.838 2.729 -8.469 1 66.56 2 SER B CA 1
ATOM 1514 C C . SER B 1 2 ? -3.832 3.605 -7.219 1 66.56 2 SER B C 1
ATOM 1516 O O . SER B 1 2 ? -4.734 4.426 -7.027 1 66.56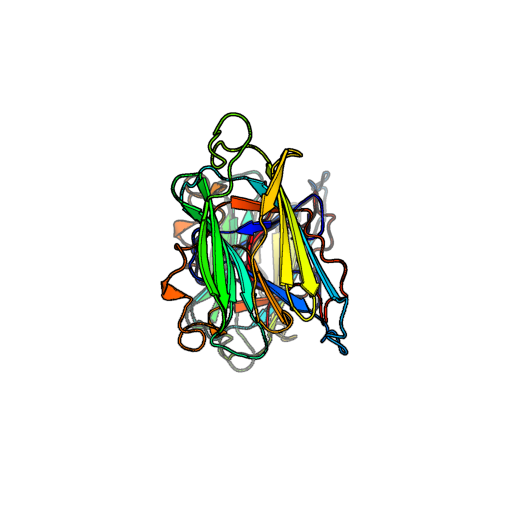 2 SER B O 1
ATOM 1518 N N . ILE B 1 3 ? -3.137 3.188 -6.25 1 82.25 3 ILE B N 1
ATOM 1519 C CA . ILE B 1 3 ? -2.932 4.008 -5.062 1 82.25 3 ILE B CA 1
ATOM 1520 C C . ILE B 1 3 ? -2.375 5.371 -5.465 1 82.25 3 ILE B C 1
ATOM 1522 O O . ILE B 1 3 ? -1.286 5.461 -6.035 1 82.25 3 ILE B O 1
ATOM 1526 N N . GLU B 1 4 ? -3.299 6.426 -5.266 1 86 4 GLU B N 1
ATOM 1527 C CA . GLU B 1 4 ? -2.918 7.789 -5.617 1 86 4 GLU B CA 1
ATOM 1528 C C . GLU B 1 4 ? -3.436 8.797 -4.59 1 86 4 GLU B C 1
ATOM 1530 O O . GLU B 1 4 ? -4.594 9.219 -4.656 1 86 4 GLU B O 1
ATOM 1535 N N . ILE B 1 5 ? -2.557 9.258 -3.811 1 92.25 5 ILE B N 1
ATOM 1536 C CA . ILE B 1 5 ? -2.975 10.133 -2.719 1 92.25 5 ILE B CA 1
ATOM 1537 C C . ILE B 1 5 ? -3.316 11.516 -3.264 1 92.25 5 ILE B C 1
ATOM 1539 O O . ILE B 1 5 ? -4.039 12.281 -2.623 1 92.25 5 ILE B O 1
ATOM 1543 N N . LEU B 1 6 ? -2.83 11.867 -4.402 1 92.5 6 LEU B N 1
ATOM 1544 C CA . LEU B 1 6 ? -3.014 13.195 -4.984 1 92.5 6 LEU B CA 1
ATOM 1545 C C . LEU B 1 6 ? -4.344 13.281 -5.727 1 92.5 6 LEU B C 1
ATOM 1547 O O . LEU B 1 6 ? -4.773 14.375 -6.105 1 92.5 6 LEU B O 1
ATOM 1551 N N . SER B 1 7 ? -5.004 12.109 -5.871 1 90.25 7 SER B N 1
ATOM 1552 C CA . SER B 1 7 ? -6.242 12.055 -6.645 1 90.25 7 SER B CA 1
ATOM 1553 C C . SER B 1 7 ? -7.441 11.789 -5.746 1 90.25 7 SER B C 1
ATOM 1555 O O . SER B 1 7 ? -7.297 11.633 -4.531 1 90.25 7 SER B O 1
ATOM 1557 N N . ASN B 1 8 ? -8.641 11.711 -6.402 1 91.94 8 ASN B N 1
ATOM 1558 C CA . ASN B 1 8 ? -9.875 11.469 -5.672 1 91.94 8 ASN B CA 1
ATOM 1559 C C . ASN B 1 8 ? -9.977 10.023 -5.199 1 91.94 8 ASN B C 1
ATOM 1561 O O . ASN B 1 8 ? -10.812 9.695 -4.359 1 91.94 8 ASN B O 1
ATOM 1565 N N . GLN B 1 9 ? -9.148 9.133 -5.691 1 87.69 9 GLN B N 1
ATOM 1566 C CA . GLN B 1 9 ? -9.148 7.746 -5.238 1 87.69 9 GLN B CA 1
ATOM 1567 C C . GLN B 1 9 ? -8.633 7.629 -3.807 1 87.69 9 GLN B C 1
ATOM 1569 O O . GLN B 1 9 ? -9.25 6.973 -2.969 1 87.69 9 GLN B O 1
ATOM 1574 N N . GLY B 1 10 ? -7.516 8.25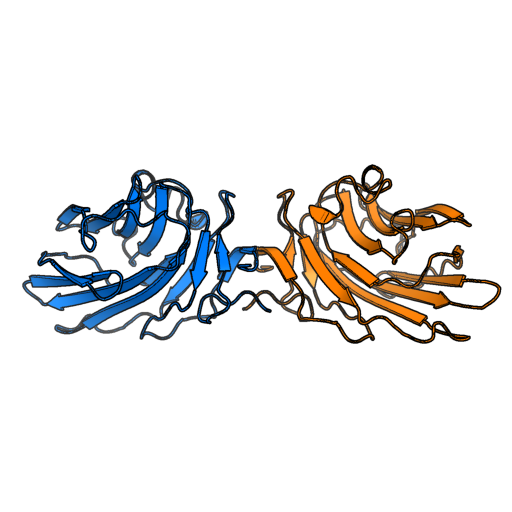 -3.629 1 93.56 10 GLY B N 1
ATOM 1575 C CA . GLY B 1 10 ? -6.965 8.312 -2.285 1 93.56 10 GLY B CA 1
ATOM 1576 C C . GLY B 1 10 ? -6.223 7.055 -1.885 1 93.56 10 GLY B C 1
ATOM 1577 O O . GLY B 1 10 ? -5.895 6.227 -2.734 1 93.56 10 GLY B O 1
ATOM 1578 N N . VAL B 1 11 ? -5.898 7.062 -0.671 1 95.38 11 VAL B N 1
ATOM 1579 C CA . VAL B 1 11 ? -5.117 5.973 -0.095 1 95.38 11 VAL B CA 1
ATOM 1580 C C . VAL B 1 11 ? -5.602 5.688 1.325 1 95.38 11 VAL B C 1
ATOM 1582 O O . VAL B 1 11 ? -5.91 6.609 2.082 1 95.38 11 VAL B O 1
ATOM 1585 N N . ARG B 1 12 ? -5.664 4.406 1.595 1 96.56 12 ARG B N 1
ATOM 1586 C CA . ARG B 1 12 ? -6.004 4.027 2.963 1 96.56 12 ARG B CA 1
ATOM 1587 C C . ARG B 1 12 ? -4.75 3.75 3.783 1 96.56 12 ARG B C 1
ATOM 1589 O O . ARG B 1 12 ? -3.926 2.912 3.406 1 96.56 12 ARG B O 1
ATOM 1596 N N . ILE B 1 13 ? -4.648 4.477 4.828 1 97.06 13 ILE B N 1
ATOM 1597 C CA . ILE B 1 13 ? -3.623 4.191 5.828 1 97.06 13 ILE B CA 1
ATOM 1598 C C . ILE B 1 13 ? -4.082 3.045 6.727 1 97.06 13 ILE B C 1
ATOM 1600 O O . ILE B 1 13 ? -5.145 3.117 7.344 1 97.06 13 ILE B O 1
ATOM 1604 N N . GLU B 1 14 ? -3.271 2.018 6.789 1 95 14 GLU B N 1
ATOM 1605 C CA . GLU B 1 14 ? -3.613 0.807 7.531 1 95 14 GLU B CA 1
ATOM 1606 C C . GLU B 1 14 ? -3.168 0.906 8.984 1 95 14 GLU B C 1
ATOM 1608 O O . GLU B 1 14 ? -2.209 1.614 9.297 1 95 14 GLU B O 1
ATOM 1613 N N . PRO B 1 15 ? -3.99 0.189 9.883 1 92 15 PRO B N 1
ATOM 1614 C CA . PRO B 1 15 ? -3.518 0.126 11.273 1 92 15 PRO B CA 1
ATOM 1615 C C . PRO B 1 15 ? -2.254 -0.719 11.422 1 92 15 PRO B C 1
ATOM 1617 O O . PRO B 1 15 ? -2.268 -1.734 12.125 1 92 15 PRO B O 1
ATOM 1620 N N . TYR B 1 16 ? -1.252 -0.374 10.727 1 91.81 16 TYR B N 1
ATOM 1621 C CA . TYR B 1 16 ? 0.077 -0.972 10.672 1 91.81 16 TYR B CA 1
ATOM 1622 C C . TYR B 1 16 ? 1.159 0.086 10.852 1 91.81 16 TYR B C 1
ATOM 1624 O O . TYR B 1 16 ? 1.096 1.157 10.242 1 91.81 16 TYR B O 1
ATOM 1632 N N . HIS B 1 17 ? 2.143 -0.168 11.68 1 88.88 17 HIS B N 1
ATOM 1633 C CA . HIS B 1 17 ? 3.092 0.849 12.117 1 88.88 17 HIS B CA 1
ATOM 1634 C C . HIS B 1 17 ? 3.887 1.408 10.945 1 88.88 17 HIS B C 1
ATOM 1636 O O . HIS B 1 17 ? 4.375 2.539 11 1 88.88 17 HIS B O 1
ATOM 1642 N N . LYS B 1 18 ? 3.943 0.681 9.891 1 91.62 18 LYS B N 1
ATOM 1643 C CA . LYS B 1 18 ? 4.742 1.107 8.742 1 91.62 18 LYS B CA 1
ATOM 1644 C C . LYS B 1 18 ? 3.9 1.897 7.746 1 91.62 18 LYS B C 1
ATOM 1646 O O . LYS B 1 18 ? 4.434 2.486 6.801 1 91.62 18 LYS B O 1
ATOM 1651 N N . SER B 1 19 ? 2.617 1.965 8.031 1 95.44 19 SER B N 1
ATOM 1652 C CA . SER B 1 19 ? 1.722 2.527 7.027 1 95.44 19 SER B CA 1
ATOM 1653 C C . SER B 1 19 ? 1.803 4.051 7.004 1 95.44 19 SER B C 1
ATOM 1655 O O . SER B 1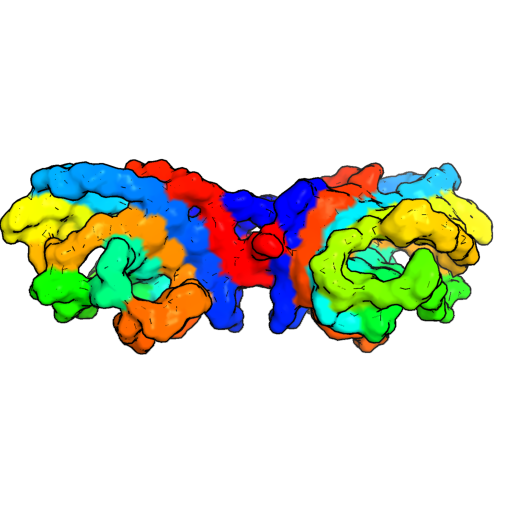 19 ? 1.56 4.703 8.016 1 95.44 19 S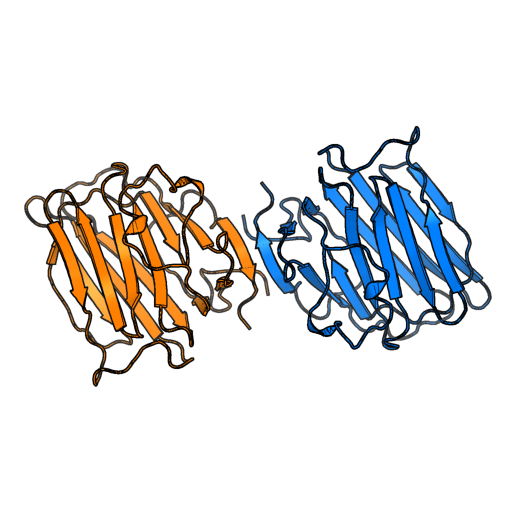ER B O 1
ATOM 1657 N N . HIS B 1 20 ? 2.234 4.594 5.93 1 96 20 HIS B N 1
ATOM 1658 C CA . HIS B 1 20 ? 2.281 6.035 5.727 1 96 20 HIS B CA 1
ATOM 1659 C C . HIS B 1 20 ? 2.635 6.375 4.281 1 96 20 HIS B C 1
ATOM 1661 O O . HIS B 1 20 ? 2.957 5.484 3.49 1 96 20 HIS B O 1
ATOM 1667 N N . VAL B 1 21 ? 2.479 7.656 3.926 1 95.94 21 VAL B N 1
ATOM 1668 C CA . VAL B 1 21 ? 2.904 8.18 2.631 1 95.94 21 VAL B CA 1
ATOM 1669 C C . VAL B 1 21 ? 3.949 9.273 2.832 1 95.94 21 VAL B C 1
ATOM 1671 O O . VAL B 1 21 ? 3.805 10.125 3.713 1 95.94 21 VAL B O 1
ATOM 1674 N N . LYS B 1 22 ? 4.965 9.227 2.059 1 95 22 LYS B N 1
ATOM 1675 C CA . LYS B 1 22 ? 6.027 10.219 2.139 1 95 22 LYS B CA 1
ATOM 1676 C C . LYS B 1 22 ? 6.035 11.117 0.9 1 95 22 LYS B C 1
ATOM 1678 O O . LYS B 1 22 ? 6.027 10.617 -0.229 1 95 22 LYS B O 1
ATOM 1683 N N . LEU B 1 23 ? 6.023 12.406 1.108 1 95.06 23 LEU B N 1
ATOM 1684 C CA . LEU B 1 23 ? 6.176 13.406 0.057 1 95.06 23 LEU B CA 1
ATOM 1685 C C . LEU B 1 23 ? 7.453 14.219 0.256 1 95.06 23 LEU B C 1
ATOM 1687 O O . LEU B 1 23 ? 7.602 14.914 1.261 1 95.06 23 LEU B O 1
ATOM 1691 N N . ALA B 1 24 ? 8.328 14.125 -0.652 1 92.69 24 ALA B N 1
ATOM 1692 C CA . ALA B 1 24 ? 9.555 14.93 -0.631 1 92.69 24 ALA B CA 1
ATOM 1693 C C . ALA B 1 24 ? 9.391 16.203 -1.449 1 92.69 24 ALA B C 1
ATOM 1695 O O . ALA B 1 24 ? 9.055 16.156 -2.635 1 92.69 24 ALA B O 1
ATOM 1696 N N . LEU B 1 25 ? 9.641 17.297 -0.729 1 91 25 LEU B N 1
ATOM 1697 C CA . LEU B 1 25 ? 9.453 18.594 -1.363 1 91 25 LEU B CA 1
ATOM 1698 C C . LEU B 1 25 ? 10.773 19.125 -1.928 1 91 25 LEU B C 1
ATOM 1700 O O . LEU B 1 25 ? 11.836 18.875 -1.358 1 91 25 LEU B O 1
ATOM 1704 N N . VAL B 1 26 ? 10.695 19.703 -3.133 1 85.62 26 VAL B N 1
ATOM 1705 C CA . VAL B 1 26 ? 11.891 20.359 -3.668 1 85.62 26 VAL B CA 1
ATOM 1706 C C . VAL B 1 26 ? 12.273 21.531 -2.777 1 85.62 26 VAL B C 1
ATOM 1708 O O . VAL B 1 26 ? 11.414 22.297 -2.34 1 85.62 26 VAL B O 1
ATOM 1711 N N . ASP B 1 27 ? 13.57 21.422 -2.467 1 70.94 27 ASP B N 1
ATOM 1712 C CA . ASP B 1 27 ? 14.062 22.516 -1.637 1 70.94 27 ASP B CA 1
ATOM 1713 C C . ASP B 1 27 ? 13.625 23.875 -2.191 1 70.94 27 ASP B C 1
ATOM 1715 O O . ASP B 1 27 ? 13.797 24.141 -3.381 1 70.94 27 ASP B O 1
ATOM 1719 N N . GLN B 1 28 ? 12.805 24.344 -1.542 1 58.25 28 GLN B N 1
ATOM 1720 C CA . GLN B 1 28 ? 12.453 25.703 -1.96 1 58.25 28 GLN B CA 1
ATOM 1721 C C . GLN B 1 28 ? 13.578 26.672 -1.658 1 58.25 28 GLN B C 1
ATOM 1723 O O . GLN B 1 28 ? 14.172 26.641 -0.579 1 58.25 28 GLN B O 1
ATOM 1728 N N . LEU B 1 29 ? 14.594 26.844 -2.723 1 51.56 29 LEU B N 1
ATOM 1729 C CA . LEU B 1 29 ? 15.703 27.766 -2.559 1 51.56 29 LEU B CA 1
ATOM 1730 C C . LEU B 1 29 ? 15.359 28.859 -1.551 1 51.56 29 LEU B C 1
ATOM 1732 O O . LEU B 1 29 ? 16.141 29.125 -0.635 1 51.56 29 LEU B O 1
ATOM 1736 N N . ASP B 1 30 ? 14.93 30 -2.102 1 44.69 30 ASP B N 1
ATOM 1737 C CA . ASP B 1 30 ? 15.023 31.375 -1.59 1 44.69 30 ASP B CA 1
ATOM 1738 C C . ASP B 1 30 ? 13.938 31.641 -0.552 1 44.69 30 ASP B C 1
ATOM 1740 O O . ASP B 1 30 ? 12.75 31.734 -0.891 1 44.69 30 ASP B O 1
ATOM 1744 N N . THR B 1 31 ? 14.062 30.891 0.562 1 49.81 31 THR B N 1
ATOM 1745 C CA . THR B 1 31 ? 13.258 31.469 1.629 1 49.81 31 THR B CA 1
ATOM 1746 C C . THR B 1 31 ? 13.273 33 1.543 1 49.81 31 THR B C 1
ATOM 1748 O O . THR B 1 31 ? 13.961 33.656 2.326 1 49.81 31 THR B O 1
ATOM 1751 N N . SER B 1 32 ? 13.602 33.438 0.429 1 46.88 32 SER B N 1
ATOM 1752 C CA . SER B 1 32 ? 13.469 34.906 0.493 1 46.88 32 SER B CA 1
ATOM 1753 C C . SER B 1 32 ? 12.148 35.312 1.13 1 46.88 32 SER B C 1
ATOM 1755 O O . SER B 1 32 ? 11.219 34.5 1.211 1 46.88 32 SER B O 1
ATOM 1757 N N . ASP B 1 33 ? 11.914 36.562 1.338 1 50.28 33 ASP B N 1
ATOM 1758 C CA . ASP B 1 33 ? 10.922 37.469 1.874 1 50.28 33 ASP B CA 1
ATOM 1759 C C . ASP B 1 33 ? 9.531 37.188 1.322 1 50.28 33 ASP B C 1
ATOM 1761 O O . ASP B 1 33 ? 9.312 37.25 0.111 1 50.28 33 ASP B O 1
ATOM 1765 N N . ASN B 1 34 ? 8.734 36.031 1.689 1 59.16 34 ASN B N 1
ATOM 1766 C CA . ASN B 1 34 ? 7.297 35.938 1.496 1 59.16 34 ASN B CA 1
ATOM 1767 C C . ASN B 1 34 ? 6.902 34.562 0.938 1 59.16 34 ASN B C 1
ATOM 1769 O O . ASN B 1 34 ? 5.969 34.469 0.143 1 59.16 34 ASN B O 1
ATOM 1773 N N . SER B 1 35 ? 7.703 33.531 1.402 1 73.31 35 SER B N 1
ATOM 1774 C CA . SER B 1 35 ? 7.312 32.219 0.879 1 73.31 35 SER B CA 1
ATOM 1775 C C . SER B 1 35 ? 6.176 31.625 1.696 1 73.31 35 SER B C 1
ATOM 1777 O O . SER B 1 35 ? 5.941 32.031 2.836 1 73.31 35 SER B O 1
ATOM 1779 N N . GLU B 1 36 ? 5.285 30.969 1.063 1 79.5 36 GLU B N 1
ATOM 1780 C CA . GLU B 1 36 ? 4.117 30.344 1.681 1 79.5 36 GLU B CA 1
ATOM 1781 C C . GLU B 1 36 ? 4.082 28.844 1.409 1 79.5 36 GLU B C 1
ATOM 1783 O O . GLU B 1 36 ? 4.434 28.391 0.314 1 79.5 36 GLU B O 1
ATOM 1788 N N . PHE B 1 37 ? 3.832 28.156 2.521 1 84.56 37 PHE B N 1
ATOM 1789 C CA . PHE B 1 37 ? 3.539 26.734 2.355 1 84.56 37 PHE B CA 1
ATOM 1790 C C . PHE B 1 37 ? 2.041 26.469 2.475 1 84.56 37 PHE B C 1
ATOM 1792 O O . PHE B 1 37 ? 1.389 26.984 3.389 1 84.56 37 PHE B O 1
ATOM 1799 N N . ARG B 1 38 ? 1.593 25.766 1.489 1 90.75 38 ARG B N 1
ATOM 1800 C CA . ARG B 1 38 ? 0.182 25.391 1.507 1 90.75 38 ARG B CA 1
ATOM 1801 C C . ARG B 1 38 ? 0.013 23.891 1.326 1 90.75 38 ARG B C 1
ATOM 1803 O O . ARG B 1 38 ? 0.744 23.266 0.553 1 90.75 38 ARG B O 1
ATOM 1810 N N . LEU B 1 39 ? -0.926 23.375 2.104 1 93.62 39 LEU B N 1
ATOM 1811 C CA . LEU B 1 39 ? -1.291 21.969 2.018 1 93.62 39 LEU B CA 1
ATOM 1812 C C . LEU B 1 39 ? -2.799 21.781 2.156 1 93.62 39 LEU B C 1
ATOM 1814 O O . LEU B 1 39 ? -3.422 22.391 3.031 1 93.62 39 LEU B O 1
ATOM 1818 N N . SER B 1 40 ? -3.369 21.078 1.278 1 96.38 40 SER B N 1
ATOM 1819 C CA . SER B 1 40 ? -4.766 20.688 1.456 1 96.38 40 SER B CA 1
ATOM 1820 C C . SER B 1 40 ? -4.965 19.203 1.209 1 96.38 40 SER B C 1
ATOM 1822 O O . SER B 1 40 ? -4.219 18.594 0.441 1 96.38 40 SER B O 1
ATOM 1824 N N . PHE B 1 41 ? -5.914 18.656 1.833 1 97.69 41 PHE B N 1
ATOM 1825 C CA . PHE B 1 41 ? -6.234 17.25 1.656 1 97.69 41 PHE B CA 1
ATOM 1826 C C . PHE B 1 41 ? -7.586 16.922 2.275 1 97.69 41 PHE B C 1
ATOM 1828 O O . PHE B 1 41 ? -8.125 17.703 3.062 1 97.69 41 PHE B O 1
ATOM 1835 N N . ASP B 1 42 ? -8.117 15.789 1.889 1 98.06 42 ASP B N 1
ATOM 1836 C CA . ASP B 1 42 ? -9.297 15.195 2.51 1 98.06 42 ASP B CA 1
ATOM 1837 C C . ASP B 1 42 ? -8.93 13.953 3.322 1 98.06 42 ASP B C 1
ATOM 1839 O O . ASP B 1 42 ? -8.008 13.219 2.959 1 98.06 42 ASP B O 1
ATOM 1843 N N . PHE B 1 43 ? -9.695 13.797 4.441 1 98.19 43 PHE B N 1
ATOM 1844 C CA . PHE B 1 43 ? -9.508 12.539 5.16 1 98.19 43 PHE B CA 1
ATOM 1845 C C . PHE B 1 43 ? -10.836 12.008 5.68 1 98.19 43 PHE B C 1
ATOM 1847 O O . PHE B 1 43 ? -11.789 12.773 5.852 1 98.19 43 PHE B O 1
ATOM 1854 N N . ARG B 1 44 ? -10.938 10.75 5.805 1 98.25 44 ARG B N 1
ATOM 1855 C CA . ARG B 1 44 ? -12.094 10.039 6.332 1 98.25 44 ARG B CA 1
ATOM 1856 C C . ARG B 1 44 ? -11.672 8.93 7.293 1 98.25 44 ARG B C 1
ATOM 1858 O O . ARG B 1 44 ? -10.766 8.148 6.988 1 98.25 44 ARG B O 1
ATOM 1865 N N . THR B 1 45 ? -12.266 8.969 8.477 1 98.19 45 THR B N 1
ATOM 1866 C CA . THR B 1 45 ? -11.906 7.965 9.469 1 98.19 45 THR B CA 1
ATOM 1867 C C . THR B 1 45 ? -13.023 7.785 10.492 1 98.19 45 THR B C 1
ATOM 1869 O O . THR B 1 45 ? -13.852 8.68 10.672 1 98.19 45 THR B O 1
ATOM 1872 N N . THR B 1 46 ? -13.031 6.633 11.109 1 97.81 46 THR B N 1
ATOM 1873 C CA . THR B 1 46 ? -13.852 6.422 12.289 1 97.81 46 THR B CA 1
ATOM 1874 C C . THR B 1 46 ? -12.984 6.266 13.531 1 97.81 46 THR B C 1
ATOM 1876 O O . THR B 1 46 ? -13.492 6.109 14.648 1 97.81 46 THR B O 1
ATOM 1879 N N . SER B 1 47 ? -11.688 6.312 13.32 1 96.69 47 SER B N 1
ATOM 1880 C CA . SER B 1 47 ? -10.766 6.234 14.445 1 96.69 47 SER B CA 1
ATOM 1881 C C . SER B 1 47 ? -10.633 7.582 15.148 1 96.69 47 SER B C 1
ATOM 1883 O O . SER B 1 47 ? -10.539 8.625 14.492 1 96.69 47 SER B O 1
ATOM 1885 N N . PRO B 1 48 ? -10.484 7.594 16.438 1 96.44 48 PRO B N 1
ATOM 1886 C CA . PRO B 1 48 ? -10.484 8.867 17.172 1 96.44 48 PRO B CA 1
ATOM 1887 C C . PRO B 1 48 ? -9.117 9.539 17.188 1 96.44 48 PRO B C 1
ATOM 1889 O O . PRO B 1 48 ? -9.016 10.75 17.391 1 96.44 48 PRO B O 1
ATOM 1892 N N . ASP B 1 49 ? -8.117 8.727 16.953 1 96.06 49 ASP B N 1
ATOM 1893 C CA . ASP B 1 49 ? -6.766 9.266 17.094 1 96.06 49 ASP B CA 1
ATOM 1894 C C . ASP B 1 49 ? -5.902 8.914 15.891 1 96.06 49 ASP B C 1
ATOM 1896 O O . ASP B 1 49 ? -6.168 7.938 15.188 1 96.06 49 ASP B O 1
ATOM 1900 N N . GLY B 1 50 ? -4.875 9.773 15.688 1 96.06 50 GLY B N 1
ATOM 1901 C CA . GLY B 1 50 ? -3.879 9.469 14.672 1 96.06 50 GLY B CA 1
ATOM 1902 C C . GLY B 1 50 ? -3.236 10.703 14.07 1 96.06 50 GLY B C 1
ATOM 1903 O O . GLY B 1 50 ? -3.828 11.781 14.078 1 96.06 50 GLY B O 1
ATOM 1904 N N . VAL B 1 51 ? -2.078 10.5 13.602 1 95.69 51 VAL B N 1
ATOM 1905 C CA . VAL B 1 51 ? -1.355 11.57 12.922 1 95.69 51 VAL B CA 1
ATOM 1906 C C . VAL B 1 51 ? -1.866 11.719 11.492 1 95.69 51 VAL B C 1
ATOM 1908 O O . VAL B 1 51 ? -1.858 10.75 10.727 1 95.69 51 VAL B O 1
ATOM 1911 N N . LEU B 1 52 ? -2.35 12.875 11.156 1 96.5 52 LEU B N 1
ATOM 1912 C CA . LEU B 1 52 ? -2.748 13.117 9.773 1 96.5 52 LEU B CA 1
ATOM 1913 C C . LEU B 1 52 ? -1.537 13.453 8.914 1 96.5 52 LEU B C 1
ATOM 1915 O O . LEU B 1 52 ? -1.337 12.852 7.855 1 96.5 52 LEU B O 1
ATOM 1919 N N . PHE B 1 53 ? -0.789 14.398 9.398 1 95.75 53 PHE B N 1
ATOM 1920 C CA . PHE B 1 53 ? 0.497 14.641 8.758 1 95.75 53 PHE B CA 1
ATOM 1921 C C . PHE B 1 53 ? 1.475 15.289 9.734 1 95.75 53 PHE B C 1
ATOM 1923 O O . PHE B 1 53 ? 1.062 15.883 10.734 1 95.75 53 PHE B O 1
ATOM 1930 N N . TYR B 1 54 ? 2.721 15.109 9.438 1 93.25 54 TYR B N 1
ATOM 1931 C CA . TYR B 1 54 ? 3.734 15.992 10.008 1 93.25 54 TYR B CA 1
ATOM 1932 C C . TYR B 1 54 ? 4.801 16.328 8.977 1 93.25 54 TYR B C 1
ATOM 1934 O O . TYR B 1 54 ? 5.09 15.531 8.086 1 93.25 54 TYR B O 1
ATOM 1942 N N . GLY B 1 55 ? 5.203 17.516 9.078 1 91.56 55 GLY B N 1
ATOM 1943 C CA . GLY B 1 55 ? 6.273 18.016 8.234 1 91.56 55 GLY B CA 1
ATOM 1944 C C . GLY B 1 55 ? 7.543 18.328 9 1 91.56 55 GLY B C 1
ATOM 1945 O O . GLY B 1 55 ? 7.488 18.828 10.125 1 91.56 55 GLY B O 1
ATOM 1946 N N . ARG B 1 56 ? 8.617 18.016 8.32 1 87.12 56 ARG B N 1
ATOM 1947 C CA . ARG B 1 56 ? 9.891 18.328 8.969 1 87.12 56 ARG B CA 1
ATOM 1948 C C . ARG B 1 56 ? 10.766 19.203 8.07 1 87.12 56 ARG B C 1
ATOM 1950 O O . ARG B 1 56 ? 10.633 19.156 6.844 1 87.12 56 ARG B O 1
ATOM 1957 N N . SER B 1 57 ? 11.492 20.031 8.758 1 84 57 SER B N 1
ATOM 1958 C CA . SER B 1 57 ? 12.484 20.859 8.086 1 84 57 SER B CA 1
ATOM 1959 C C . SER B 1 57 ? 13.852 20.188 8.078 1 84 57 SER B C 1
ATOM 1961 O O . SER B 1 57 ? 13.977 19.016 8.414 1 84 57 SER B O 1
ATOM 1963 N N . LYS B 1 58 ? 14.812 20.938 7.602 1 83.19 58 LYS B N 1
ATOM 1964 C CA . LYS B 1 58 ? 16.188 20.438 7.629 1 83.19 58 LYS B CA 1
ATOM 1965 C C . LYS B 1 58 ? 16.672 20.234 9.062 1 83.19 58 LYS B C 1
ATOM 1967 O O . LYS B 1 58 ? 17.531 19.391 9.32 1 83.19 58 LYS B O 1
ATOM 1972 N N . ASN B 1 59 ? 16.109 21.047 10.008 1 83.31 59 ASN B N 1
ATOM 1973 C CA . ASN B 1 59 ? 16.391 20.891 11.422 1 83.31 59 ASN B CA 1
ATOM 1974 C C . ASN B 1 59 ? 15.57 19.766 12.039 1 83.31 59 ASN B C 1
ATOM 1976 O O . ASN B 1 59 ? 14.352 19.891 12.18 1 83.31 59 ASN B O 1
ATOM 1980 N N . PRO B 1 60 ? 16.172 18.672 12.453 1 80.44 60 PRO B N 1
ATOM 1981 C CA . PRO B 1 60 ? 15.438 17.5 12.938 1 80.44 60 PRO B CA 1
ATOM 1982 C C . PRO B 1 60 ? 14.711 17.75 14.25 1 80.44 60 PRO B C 1
ATOM 1984 O O . PRO B 1 60 ? 13.953 16.906 14.727 1 80.44 60 PRO B O 1
ATOM 1987 N N . ARG B 1 61 ? 14.891 18.922 14.852 1 82.5 61 ARG B N 1
ATOM 1988 C CA . ARG B 1 61 ? 14.242 19.234 16.125 1 82.5 61 ARG B CA 1
ATOM 1989 C C . ARG B 1 61 ? 12.93 19.984 15.898 1 82.5 61 ARG B C 1
ATOM 1991 O O . ARG B 1 61 ? 12.195 20.25 16.844 1 82.5 61 ARG B O 1
ATOM 1998 N N . GLU B 1 62 ? 12.727 20.312 14.656 1 84.88 62 GLU B N 1
ATOM 1999 C CA . GLU B 1 62 ? 11.516 21.062 14.344 1 84.88 62 GLU B CA 1
ATOM 2000 C C . GLU B 1 62 ? 10.5 20.203 13.602 1 84.88 62 GLU B C 1
ATOM 2002 O O . GLU B 1 62 ? 10.875 19.391 12.758 1 84.88 62 GLU B O 1
ATOM 2007 N N . LEU B 1 63 ? 9.25 20.344 14.039 1 86.81 63 LEU B N 1
ATOM 2008 C CA . LEU B 1 63 ? 8.188 19.719 13.258 1 86.81 63 LEU B CA 1
ATOM 2009 C C . LEU B 1 63 ? 6.859 20.438 13.477 1 86.81 63 LEU B C 1
ATOM 2011 O O . LEU B 1 63 ? 6.633 21.031 14.539 1 86.81 63 LEU B O 1
ATOM 2015 N N . ILE B 1 64 ? 6.066 20.375 12.508 1 87.75 64 ILE B N 1
ATOM 2016 C CA . ILE B 1 64 ? 4.664 20.75 12.625 1 87.75 64 ILE B CA 1
ATOM 2017 C C . ILE B 1 64 ? 3.771 19.594 12.195 1 87.75 64 ILE B C 1
ATOM 2019 O O . ILE B 1 64 ? 4.184 18.75 11.398 1 87.75 64 ILE B O 1
ATOM 2023 N N . GLY B 1 65 ? 2.678 19.516 12.758 1 90.56 65 GLY B N 1
ATOM 2024 C CA . GLY B 1 65 ? 1.816 18.406 12.383 1 90.56 65 GLY B CA 1
ATOM 2025 C C . GLY B 1 65 ? 0.365 18.625 12.766 1 90.56 65 GLY B C 1
ATOM 2026 O O . GLY B 1 65 ? 0.053 19.516 13.555 1 90.56 65 GLY B O 1
ATOM 2027 N N . LEU B 1 66 ? -0.458 17.922 12.164 1 92.81 66 LEU B N 1
ATOM 2028 C CA . LEU B 1 66 ? -1.881 17.859 12.477 1 92.81 66 LEU B CA 1
ATOM 2029 C C . LEU B 1 66 ? -2.277 16.453 12.93 1 92.81 66 LEU B C 1
ATOM 2031 O O . LEU B 1 66 ? -1.971 15.469 12.258 1 92.81 66 LEU B O 1
ATOM 2035 N N . VAL B 1 67 ? -2.91 16.422 14.094 1 95.5 67 VAL B N 1
ATOM 2036 C CA . VAL B 1 67 ? -3.252 15.109 14.648 1 95.5 67 VAL B CA 1
ATOM 2037 C C . VAL B 1 67 ? -4.711 15.109 15.102 1 95.5 67 VAL B C 1
ATOM 2039 O O . VAL B 1 67 ? -5.281 16.156 15.391 1 95.5 67 VAL B O 1
ATOM 2042 N N . LEU B 1 68 ? -5.293 13.953 15.055 1 95.94 68 LEU B N 1
ATOM 2043 C CA . LEU B 1 68 ? -6.59 13.727 15.68 1 95.94 68 LEU B CA 1
ATOM 2044 C C . LEU B 1 68 ? -6.422 13.195 17.094 1 95.94 68 LEU B C 1
ATOM 2046 O O . LEU B 1 68 ? -5.594 12.32 17.344 1 95.94 68 LEU B O 1
ATOM 2050 N N . ASN B 1 69 ? -7.09 13.789 17.922 1 94.88 69 ASN B N 1
ATOM 2051 C CA . ASN B 1 69 ? -7.172 13.367 19.328 1 94.88 69 ASN B CA 1
ATOM 2052 C C . ASN B 1 69 ? -8.617 13.359 19.828 1 94.88 69 ASN B C 1
ATOM 2054 O O . ASN B 1 69 ? -9.211 14.414 20.031 1 94.88 69 ASN B O 1
ATOM 2058 N N . GLY B 1 70 ? -9.109 12.164 19.969 1 94.62 70 GLY B N 1
ATOM 2059 C CA . GLY B 1 70 ? -10.508 12.062 20.344 1 94.62 70 GLY B CA 1
ATOM 2060 C C . GLY B 1 70 ? -11.461 12.633 19.312 1 94.62 70 GLY B C 1
ATOM 2061 O O . GLY B 1 70 ? -12.516 13.156 19.656 1 94.62 70 GLY B O 1
ATOM 2062 N N . GLY B 1 71 ? -11.078 12.656 18.172 1 95.69 71 GLY B N 1
ATOM 2063 C CA . GLY B 1 71 ? -11.891 13.203 17.094 1 95.69 71 GLY B CA 1
ATOM 2064 C C . GLY B 1 71 ? -11.688 14.688 16.906 1 95.69 71 GLY B C 1
ATOM 2065 O O . GLY B 1 71 ? -12.258 15.281 15.977 1 95.69 71 GLY B O 1
ATOM 2066 N N . ASP B 1 72 ? -10.922 15.219 17.828 1 93.75 72 ASP B N 1
ATOM 2067 C CA . ASP B 1 72 ? -10.586 16.641 17.688 1 93.75 72 ASP B CA 1
ATOM 2068 C C . ASP B 1 72 ? -9.297 16.828 16.906 1 93.75 72 ASP B C 1
ATOM 2070 O O . ASP B 1 72 ? -8.398 15.984 16.953 1 93.75 72 ASP B O 1
ATOM 2074 N N . LEU B 1 73 ? -9.273 17.969 16.219 1 92.38 73 LEU B N 1
ATOM 2075 C CA . LEU B 1 73 ? -8.078 18.297 15.445 1 92.38 73 LEU B CA 1
ATOM 2076 C C . LEU B 1 73 ? -7.125 19.156 16.266 1 92.38 73 LEU B C 1
ATOM 2078 O O . LEU B 1 73 ? -7.531 20.188 16.812 1 92.38 73 LEU B O 1
ATOM 2082 N N . ILE B 1 74 ? -5.898 18.688 16.375 1 91.94 74 ILE B N 1
ATOM 2083 C CA . ILE B 1 74 ? -4.875 19.406 17.125 1 91.94 74 ILE B CA 1
ATOM 2084 C C . ILE B 1 74 ? -3.705 19.734 16.203 1 91.94 74 ILE B C 1
ATOM 2086 O O . ILE B 1 74 ? -3.211 18.875 15.477 1 91.94 74 ILE B O 1
ATOM 2090 N N . TYR B 1 75 ? -3.395 20.984 16.203 1 90.19 75 TYR B N 1
ATOM 2091 C CA . TYR B 1 75 ? -2.195 21.438 15.5 1 90.19 75 TYR B CA 1
ATOM 2092 C C . TYR B 1 75 ? -0.981 21.406 16.422 1 90.19 75 TYR B C 1
ATOM 2094 O O . TYR B 1 75 ? -0.958 22.062 17.453 1 90.19 75 TYR B O 1
ATOM 2102 N N . LYS B 1 76 ? 0.014 20.609 16 1 89.81 76 LYS B N 1
ATOM 2103 C CA . LYS B 1 76 ? 1.239 20.438 16.781 1 89.81 76 LYS B CA 1
ATOM 2104 C C . LYS B 1 76 ? 2.369 21.297 16.219 1 89.81 76 LYS B C 1
ATOM 2106 O O . LYS B 1 76 ? 2.66 21.25 15.016 1 89.81 76 LYS B O 1
ATOM 2111 N N . ILE B 1 77 ? 2.918 22.109 17.094 1 87.25 77 ILE B N 1
ATOM 2112 C CA . ILE B 1 77 ? 4.023 22.969 16.688 1 87.25 77 ILE B CA 1
ATOM 2113 C C . ILE B 1 77 ? 5.23 22.719 17.594 1 87.25 77 ILE B C 1
ATOM 2115 O O . ILE B 1 77 ? 5.129 22.828 18.812 1 87.25 77 ILE B O 1
ATOM 2119 N N . GLN B 1 78 ? 6.277 22.297 17.031 1 88.25 78 GLN B N 1
ATOM 2120 C CA . GLN B 1 78 ? 7.566 22.172 17.703 1 88.25 78 GLN B CA 1
ATOM 2121 C C . GLN B 1 78 ? 8.664 22.906 16.922 1 88.25 78 GLN B C 1
ATOM 2123 O O . GLN B 1 78 ? 9.391 22.312 16.141 1 88.25 78 GLN B O 1
ATOM 2128 N N . CYS B 1 79 ? 8.734 24.125 17.203 1 84.19 79 CYS B N 1
ATOM 2129 C CA . CYS B 1 79 ? 9.711 25.016 16.578 1 84.19 79 CYS B CA 1
ATOM 2130 C C . CYS B 1 79 ? 10.523 25.766 17.625 1 84.19 79 CYS B C 1
ATOM 2132 O O . CYS B 1 79 ? 10.141 25.797 18.797 1 84.19 79 CYS B O 1
ATOM 2134 N N . PRO B 1 80 ? 11.703 26.234 17.281 1 79.5 80 PRO B N 1
ATOM 2135 C CA . PRO B 1 80 ? 12.539 26.938 18.25 1 79.5 80 PRO B CA 1
ATOM 2136 C C . PRO B 1 80 ? 11.789 28.047 18.984 1 79.5 80 PRO B C 1
ATOM 2138 O O . PRO B 1 80 ? 11.984 28.25 20.188 1 79.5 80 PRO B O 1
ATOM 2141 N N . SER B 1 81 ? 10.906 28.734 18.344 1 75.69 81 SER B N 1
ATOM 2142 C CA . SER B 1 81 ? 10.242 29.891 18.938 1 75.69 81 SER B CA 1
ATOM 2143 C C . SER B 1 81 ? 8.953 29.5 19.625 1 75.69 81 SER B C 1
ATOM 2145 O O . SER B 1 81 ? 8.422 30.25 20.453 1 75.69 81 SER B O 1
ATOM 2147 N N . LEU B 1 82 ? 8.438 28.328 19.234 1 79.69 82 LEU B N 1
ATOM 2148 C CA . LEU B 1 82 ? 7.105 28.016 19.734 1 79.69 82 LEU B CA 1
ATOM 2149 C C . LEU B 1 82 ? 6.914 26.516 19.859 1 79.69 82 LEU B C 1
ATOM 2151 O O . LEU B 1 82 ? 7.121 25.766 18.906 1 79.69 82 LEU B O 1
ATOM 2155 N N . HIS B 1 83 ? 6.586 26.031 21.031 1 86.19 83 HIS B N 1
ATOM 2156 C CA . HIS B 1 83 ? 6.059 24.703 21.297 1 86.19 83 HIS B CA 1
ATOM 2157 C C . HIS B 1 83 ? 4.613 24.766 21.781 1 86.19 83 HIS B C 1
ATOM 2159 O O . HIS B 1 83 ? 4.344 25.297 22.859 1 86.19 83 HIS B O 1
ATOM 2165 N N . ALA B 1 84 ? 3.709 24.281 20.891 1 86.25 84 ALA B N 1
ATOM 2166 C CA . ALA B 1 84 ? 2.305 24.453 21.266 1 86.25 84 ALA B CA 1
ATOM 2167 C C . ALA B 1 84 ? 1.445 23.344 20.672 1 86.25 84 ALA B C 1
ATOM 2169 O O . ALA B 1 84 ? 1.786 22.766 19.641 1 86.25 84 ALA B O 1
ATOM 2170 N N . ASP B 1 85 ? 0.421 22.969 21.359 1 89.56 85 ASP B N 1
ATOM 2171 C CA . ASP B 1 85 ? -0.709 22.188 20.875 1 89.56 85 ASP B CA 1
ATOM 2172 C C . ASP B 1 85 ? -1.966 23.047 20.766 1 89.56 85 ASP B C 1
ATOM 2174 O O . ASP B 1 85 ? -2.516 23.484 21.766 1 89.56 85 ASP B O 1
ATOM 2178 N N . ILE B 1 86 ? -2.344 23.25 19.578 1 86.81 86 ILE B N 1
ATOM 2179 C CA . ILE B 1 86 ? -3.465 24.156 19.375 1 86.81 86 ILE B CA 1
ATOM 2180 C C . ILE B 1 86 ? -4.695 23.375 18.938 1 86.81 86 ILE B C 1
ATOM 2182 O O . ILE B 1 86 ? -4.684 22.719 17.891 1 86.81 86 ILE B O 1
ATOM 2186 N N . LEU B 1 87 ? -5.742 23.391 19.703 1 89.88 87 LEU B N 1
ATOM 2187 C CA . LEU B 1 87 ? -7.02 22.797 19.328 1 89.88 87 LEU B CA 1
ATOM 2188 C C . LEU B 1 87 ? -7.699 23.609 18.234 1 89.88 87 LEU B C 1
ATOM 2190 O O . LEU B 1 87 ? -7.863 24.828 18.375 1 89.88 87 LEU B O 1
ATOM 2194 N N . LEU B 1 88 ? -8 22.906 17.203 1 88.06 88 LEU B N 1
ATOM 2195 C CA . LEU B 1 88 ? -8.656 23.578 16.078 1 88.06 88 LEU B CA 1
ATOM 2196 C C . LEU B 1 88 ? -10.164 23.312 16.094 1 88.06 88 LEU B C 1
ATOM 2198 O O . LEU B 1 88 ? -10.594 22.172 15.898 1 88.06 88 LEU B O 1
ATOM 2202 N N . PRO B 1 89 ? -10.945 24.344 16.297 1 85.12 89 PRO B N 1
ATOM 2203 C CA . PRO B 1 89 ? -12.391 24.141 16.406 1 85.12 89 PRO B CA 1
ATOM 2204 C C . PRO B 1 89 ? -13.039 23.781 15.062 1 85.12 89 PRO B C 1
ATOM 2206 O O . PRO B 1 89 ? -12.594 24.25 14.016 1 85.12 89 PRO B O 1
ATOM 2209 N N . THR B 1 90 ? -14.016 22.906 15.109 1 88 90 THR B N 1
ATOM 2210 C CA . THR B 1 90 ? -14.844 22.578 13.953 1 88 90 THR B CA 1
ATOM 2211 C C . THR B 1 90 ? -16.219 23.234 14.055 1 88 90 THR B C 1
ATOM 2213 O O . THR B 1 90 ? -16.578 23.766 15.109 1 88 90 THR B O 1
ATOM 2216 N N . LYS B 1 91 ? -16.828 23.219 12.898 1 83 91 LYS B N 1
ATOM 2217 C CA . LYS B 1 91 ? -18.188 23.75 12.922 1 83 91 LYS B CA 1
ATOM 2218 C C . LYS B 1 91 ? -19.047 22.984 13.922 1 83 91 LYS B C 1
ATOM 2220 O O . LYS B 1 91 ? -19.094 21.75 13.906 1 83 91 LYS B O 1
ATOM 2225 N N . ASN B 1 92 ? -19.688 23.688 14.867 1 84.69 92 ASN B N 1
ATOM 2226 C CA . ASN B 1 92 ? -20.594 23.141 15.883 1 84.69 92 ASN B CA 1
ATOM 2227 C C . ASN B 1 92 ? -19.891 22.141 16.797 1 84.69 92 ASN B C 1
ATOM 2229 O O . ASN B 1 92 ? -20.516 21.219 17.312 1 84.69 92 ASN B O 1
ATOM 2233 N N . ASN B 1 93 ? -18.594 22.109 16.812 1 84.75 93 ASN B N 1
ATOM 2234 C CA . ASN B 1 93 ? -17.766 21.25 17.641 1 84.75 93 ASN B CA 1
ATOM 2235 C C . ASN B 1 93 ? -17.953 19.781 17.297 1 84.75 93 ASN B C 1
ATOM 2237 O O . ASN B 1 93 ? -18.016 18.922 18.172 1 84.75 93 ASN B O 1
ATOM 2241 N N . SER B 1 94 ? -18.109 19.594 16.016 1 89.94 94 SER B N 1
ATOM 2242 C CA . SER B 1 94 ? -18.297 18.219 15.547 1 89.94 94 SER B CA 1
ATOM 2243 C C . SER B 1 94 ? -16.984 17.453 15.57 1 89.94 94 SER B C 1
ATOM 2245 O O . SER B 1 94 ? -15.906 18.031 15.375 1 89.94 94 SER B O 1
ATOM 2247 N N . ARG B 1 95 ? -17.156 16.188 15.922 1 94.69 95 ARG B N 1
ATOM 2248 C CA . ARG B 1 95 ? -15.992 15.305 15.844 1 94.69 95 ARG B CA 1
ATOM 2249 C C . ARG B 1 95 ? -15.703 14.898 14.406 1 94.69 95 ARG B C 1
ATOM 2251 O O . ARG B 1 95 ? -16.625 14.727 13.602 1 94.69 95 ARG B O 1
ATOM 2258 N N . LEU B 1 96 ? -14.445 14.727 14.109 1 96.12 96 LEU B N 1
ATOM 2259 C CA . LEU B 1 96 ? -14.055 14.547 12.711 1 96.12 96 LEU B CA 1
ATOM 2260 C C . LEU B 1 96 ? -13.844 13.07 12.391 1 96.12 96 LEU B C 1
ATOM 2262 O O . LEU B 1 96 ? -13.477 12.727 11.266 1 96.12 96 LEU B O 1
ATOM 2266 N N . ASN B 1 97 ? -14.055 12.18 13.367 1 97.44 97 ASN B N 1
ATOM 2267 C CA . ASN B 1 97 ? -13.953 10.742 13.148 1 97.44 97 ASN B CA 1
ATOM 2268 C C . ASN B 1 97 ? -15.328 10.109 12.945 1 97.44 97 ASN B C 1
ATOM 2270 O O . ASN B 1 97 ? -15.633 9.07 13.547 1 97.44 97 ASN B O 1
ATOM 2274 N N . ASP B 1 98 ? -16.141 10.727 12.125 1 97.25 98 ASP B N 1
ATOM 2275 C CA . ASP B 1 98 ? -17.531 10.312 11.961 1 97.25 98 ASP B CA 1
ATOM 2276 C C . ASP B 1 98 ? -17.703 9.445 10.719 1 97.25 98 ASP B C 1
ATOM 2278 O O . ASP B 1 98 ? -18.828 9.094 10.352 1 97.25 98 ASP B O 1
ATOM 2282 N N . GLY B 1 99 ? -16.688 9.188 9.992 1 97.06 99 GLY B N 1
ATOM 2283 C CA . GLY B 1 99 ? -16.75 8.305 8.836 1 97.06 99 GLY B CA 1
ATOM 2284 C C . GLY B 1 99 ? -17.094 9.031 7.551 1 97.06 99 GLY B C 1
ATOM 2285 O O . GLY B 1 99 ? -17.359 8.406 6.523 1 97.06 99 GLY B O 1
ATOM 2286 N N . THR B 1 100 ? -17.094 10.352 7.602 1 96.94 100 THR B N 1
ATOM 2287 C CA . THR B 1 100 ? -17.328 11.125 6.387 1 96.94 100 THR B CA 1
ATOM 2288 C C . THR B 1 100 ? -16.078 11.891 5.98 1 96.94 100 THR B C 1
ATOM 2290 O O . THR B 1 100 ? -15.102 11.945 6.738 1 96.94 100 THR B O 1
ATOM 2293 N N . TRP B 1 101 ? -16.094 12.383 4.785 1 97.25 101 TRP B N 1
ATOM 2294 C CA . TRP B 1 101 ? -14.93 13.117 4.301 1 97.25 101 TRP B CA 1
ATOM 2295 C C . TRP B 1 101 ? -14.898 14.531 4.879 1 97.25 101 TRP B C 1
ATOM 2297 O O . TRP B 1 101 ? -15.914 15.227 4.887 1 97.25 101 TRP B O 1
ATOM 2307 N N . HIS B 1 102 ? -13.773 14.922 5.363 1 96.19 102 HIS B N 1
ATOM 2308 C CA . HIS B 1 102 ? -13.484 16.281 5.82 1 96.19 102 HIS B CA 1
ATOM 2309 C C . HIS B 1 102 ? -12.32 16.891 5.047 1 96.19 102 HIS B C 1
ATOM 2311 O O . HIS B 1 102 ? -11.344 16.188 4.746 1 96.19 102 HIS B O 1
ATOM 2317 N N . LYS B 1 103 ? -12.398 18.109 4.824 1 95.62 103 LYS B N 1
ATOM 2318 C CA . LYS B 1 103 ? -11.367 18.797 4.055 1 95.62 103 LYS B CA 1
ATOM 2319 C C . LYS B 1 103 ? -10.547 19.734 4.945 1 95.62 103 LYS B C 1
ATOM 2321 O O . LYS B 1 103 ? -11.102 20.469 5.762 1 95.62 103 LYS B O 1
ATOM 2326 N N . ILE B 1 104 ? -9.258 19.625 4.789 1 93.88 104 ILE B N 1
ATOM 2327 C CA . ILE B 1 104 ? -8.32 20.484 5.504 1 93.88 104 ILE B CA 1
ATOM 2328 C C . ILE B 1 104 ? -7.578 21.375 4.508 1 93.88 104 ILE B C 1
ATOM 2330 O O . ILE B 1 104 ? -7.133 20.906 3.457 1 93.88 104 ILE B O 1
ATOM 2334 N N . ALA B 1 105 ? -7.531 22.609 4.715 1 91.88 105 ALA B N 1
ATOM 2335 C CA . ALA B 1 105 ? -6.625 23.547 4.047 1 91.88 105 ALA B CA 1
ATOM 2336 C C . ALA B 1 105 ? -5.691 24.219 5.055 1 91.88 105 ALA B C 1
ATOM 2338 O O . ALA B 1 105 ? -6.152 24.875 5.984 1 91.88 105 ALA B O 1
ATOM 2339 N N . TYR B 1 106 ? -4.449 23.969 4.836 1 87.75 106 TYR B N 1
ATOM 2340 C CA . TYR B 1 106 ? -3.412 24.453 5.742 1 87.75 106 TYR B CA 1
ATOM 2341 C C . TYR B 1 106 ? -2.424 25.344 5.012 1 87.75 106 TYR B C 1
ATOM 2343 O O . TYR B 1 106 ? -2.035 25.062 3.877 1 87.75 106 TYR B O 1
ATOM 2351 N N . SER B 1 107 ? -2.109 26.531 5.621 1 85.56 107 SER B N 1
ATOM 2352 C CA . SER B 1 107 ? -1.127 27.422 5.012 1 85.56 107 SER B CA 1
ATOM 2353 C C . SER B 1 107 ? -0.262 28.094 6.074 1 85.56 107 SER B C 1
ATOM 2355 O O . SER B 1 107 ? -0.747 28.438 7.156 1 85.56 107 SER B O 1
ATOM 2357 N N . ILE B 1 108 ? 0.996 28.188 5.723 1 79.5 108 ILE B N 1
ATOM 2358 C CA . ILE B 1 108 ? 1.942 28.938 6.551 1 79.5 108 ILE B CA 1
ATOM 2359 C C . ILE B 1 108 ? 2.631 30.016 5.707 1 79.5 108 ILE B C 1
ATOM 2361 O O . ILE B 1 108 ? 3.146 29.719 4.625 1 79.5 108 ILE B O 1
ATOM 2365 N N . LYS B 1 109 ? 2.572 31.219 6.137 1 78.44 109 LYS B N 1
ATOM 2366 C CA . LYS B 1 109 ? 3.27 32.312 5.484 1 78.44 109 LYS B CA 1
ATOM 2367 C C . LYS B 1 109 ? 4.527 32.719 6.258 1 78.44 109 LYS B C 1
ATOM 2369 O O . LYS B 1 109 ? 4.453 33.094 7.426 1 78.44 109 LYS B O 1
ATOM 2374 N N . TYR B 1 110 ? 5.609 32.531 5.559 1 73.25 110 TYR B N 1
ATOM 2375 C CA . TYR B 1 110 ? 6.891 32.844 6.176 1 73.25 110 TYR B CA 1
ATOM 2376 C C . TYR B 1 110 ? 7.219 34.312 6.004 1 73.25 110 TYR B C 1
ATOM 2378 O O . TYR B 1 110 ? 7.137 34.875 4.898 1 73.25 110 TYR B O 1
ATOM 2386 N N . ARG B 1 111 ? 7.363 35.031 7.055 1 71 111 ARG B N 1
ATOM 2387 C CA . ARG B 1 111 ? 7.762 36.438 7.023 1 71 111 ARG B CA 1
ATOM 2388 C C . ARG B 1 111 ? 9.047 36.656 7.809 1 71 111 ARG B C 1
ATOM 2390 O O . ARG B 1 111 ? 9.383 35.875 8.703 1 71 111 ARG B O 1
ATOM 2397 N N . PRO B 1 112 ? 9.852 37.656 7.457 1 67.69 112 PRO B N 1
ATOM 2398 C CA . PRO B 1 112 ? 11.117 37.938 8.141 1 67.69 112 PRO B CA 1
ATOM 2399 C C . PRO B 1 112 ? 10.969 38 9.656 1 67.69 112 PRO B C 1
ATOM 2401 O O . PRO B 1 112 ? 11.852 37.531 10.391 1 67.69 112 PRO B O 1
ATOM 2404 N N . TYR B 1 113 ? 9.844 38.594 10.141 1 63.88 113 TYR B N 1
ATOM 2405 C CA . TYR B 1 113 ? 9.789 38.812 11.578 1 63.88 113 TYR B CA 1
ATOM 2406 C C . TYR B 1 113 ? 8.672 38 12.211 1 63.88 113 TYR B C 1
ATOM 2408 O O . TYR B 1 113 ? 8.578 37.906 13.438 1 63.88 113 TYR B O 1
ATOM 2416 N N . ASP B 1 114 ? 7.879 37.406 11.359 1 64.88 114 ASP B N 1
ATOM 2417 C CA . ASP B 1 114 ? 6.805 36.625 11.953 1 64.88 114 ASP B CA 1
ATOM 2418 C C . ASP B 1 114 ? 6.309 35.531 10.977 1 64.88 114 ASP B C 1
ATOM 2420 O O . ASP B 1 114 ? 6.477 35.688 9.766 1 64.88 114 ASP B O 1
ATOM 2424 N N . THR B 1 115 ? 6.043 34.312 11.375 1 70.75 115 THR B N 1
ATOM 2425 C CA . THR B 1 115 ? 5.363 33.312 10.57 1 70.75 115 THR B CA 1
ATOM 2426 C C . THR B 1 115 ? 3.93 33.094 11.047 1 70.75 115 THR B C 1
ATOM 2428 O O . THR B 1 115 ? 3.684 32.938 12.242 1 70.75 115 THR B O 1
ATOM 2431 N N . LYS B 1 116 ? 2.986 33.375 10.062 1 74 116 LYS B N 1
ATOM 2432 C CA . LYS B 1 116 ? 1.569 33.156 10.367 1 74 116 LYS B CA 1
ATOM 2433 C C . LYS B 1 116 ? 1.043 31.875 9.734 1 74 116 LYS B C 1
ATOM 2435 O O . LYS B 1 116 ? 1.397 31.547 8.602 1 74 116 LYS B O 1
ATOM 2440 N N . GLY B 1 117 ? 0.283 31.109 10.562 1 76.31 117 GLY B N 1
ATOM 2441 C CA . GLY B 1 117 ? -0.35 29.891 10.07 1 76.31 117 GLY B CA 1
ATOM 2442 C C . GLY B 1 117 ? -1.862 30 10 1 76.31 117 GLY B C 1
ATOM 2443 O O . GLY B 1 117 ? -2.482 30.672 10.828 1 76.31 117 GLY B O 1
ATOM 2444 N N . TYR B 1 118 ? -2.422 29.438 8.914 1 81.19 118 TYR B N 1
ATOM 2445 C CA . TYR B 1 118 ? -3.863 29.391 8.695 1 81.19 118 TYR B CA 1
ATOM 2446 C C . TYR B 1 118 ? -4.34 27.969 8.453 1 81.19 118 TYR B C 1
ATOM 2448 O O . TYR B 1 118 ? -3.68 27.188 7.754 1 81.19 118 TYR B O 1
ATOM 2456 N N . ILE B 1 119 ? -5.539 27.609 9.188 1 86.31 119 ILE B N 1
ATOM 2457 C CA . ILE B 1 119 ? -6.109 26.297 8.945 1 86.31 119 ILE B CA 1
ATOM 2458 C C . ILE B 1 119 ? -7.617 26.406 8.727 1 86.31 119 ILE B C 1
ATOM 2460 O O . ILE B 1 119 ? -8.305 27.125 9.469 1 86.31 119 ILE B O 1
ATOM 2464 N N . GLU B 1 120 ? -8.086 25.859 7.738 1 89.38 120 GLU B N 1
ATOM 2465 C CA . GLU B 1 120 ? -9.516 25.75 7.426 1 89.38 120 GLU B CA 1
ATOM 2466 C C . GLU B 1 120 ? -9.977 24.297 7.445 1 89.38 120 GLU B C 1
ATOM 2468 O O . GLU B 1 120 ? -9.289 23.406 6.93 1 89.38 120 GLU B O 1
ATOM 2473 N N . ILE B 1 121 ? -11.18 24.078 8.117 1 91.38 121 ILE B N 1
ATOM 2474 C CA . ILE B 1 121 ? -11.758 22.75 8.203 1 91.38 121 ILE B CA 1
ATOM 2475 C C . ILE B 1 121 ? -13.148 22.75 7.57 1 91.38 121 ILE B C 1
ATOM 2477 O O . ILE B 1 121 ? -14.055 23.422 8.055 1 91.38 121 ILE B O 1
ATOM 2481 N N . ASP B 1 122 ? -13.289 21.984 6.539 1 92.38 122 ASP B N 1
ATOM 2482 C CA . ASP B 1 122 ? -14.562 21.828 5.852 1 92.38 122 ASP B CA 1
ATOM 2483 C C . ASP B 1 122 ? -15.133 23.203 5.449 1 92.38 122 ASP B C 1
ATOM 2485 O O . ASP B 1 122 ? -16.312 23.469 5.641 1 92.38 122 ASP B O 1
ATOM 2489 N N . GLY B 1 123 ? -14.281 23.969 4.996 1 85.62 123 GLY B N 1
ATOM 2490 C CA . GLY B 1 123 ? -14.711 25.281 4.531 1 85.62 123 GLY B CA 1
ATOM 2491 C C . GLY B 1 123 ? -14.938 26.266 5.66 1 85.62 123 GLY B C 1
ATOM 2492 O O . GLY B 1 123 ? -15.227 27.438 5.418 1 85.62 123 GLY B O 1
ATOM 2493 N N . HIS B 1 124 ? -15.039 25.797 6.875 1 81.25 124 HIS B N 1
ATOM 2494 C CA . HIS B 1 124 ? -15.188 26.688 8.031 1 81.25 124 HIS B CA 1
ATOM 2495 C C . HIS B 1 124 ? -13.844 27.266 8.438 1 81.25 124 HIS B C 1
ATOM 2497 O O . HIS B 1 124 ? -12.906 26.531 8.773 1 81.25 124 HIS B O 1
ATOM 2503 N N . SER B 1 125 ? -13.703 28.531 8.25 1 70.81 125 SER B N 1
ATOM 2504 C CA . SER B 1 125 ? -12.453 29.234 8.523 1 70.81 125 SER B CA 1
ATOM 2505 C C . SER B 1 125 ? -12.289 29.516 10.016 1 70.81 125 SER B C 1
ATOM 2507 O O . SER B 1 125 ? -13.18 30.094 10.641 1 70.81 125 SER B O 1
ATOM 2509 N N . SER B 1 126 ? -11.938 28.594 10.766 1 62.78 126 SER B N 1
ATOM 2510 C CA . SER B 1 126 ? -11.445 29.047 12.062 1 62.78 126 SER B CA 1
ATOM 2511 C C . SER B 1 126 ? -9.992 29.484 11.984 1 62.78 126 SER B C 1
ATOM 2513 O O . SER B 1 126 ? -9.086 28.656 11.938 1 62.78 126 SER B O 1
ATOM 2515 N N . ILE B 1 127 ? -9.805 30.531 11.383 1 60.62 127 ILE B N 1
ATOM 2516 C CA . ILE B 1 127 ? -8.484 31.094 11.141 1 60.62 127 ILE B CA 1
ATOM 2517 C C . ILE B 1 127 ? -7.777 31.344 12.469 1 60.62 127 ILE B C 1
ATOM 2519 O O . ILE B 1 127 ? -8.312 32.031 13.336 1 60.62 127 ILE B O 1
ATOM 2523 N N . LYS B 1 128 ? -7.016 30.344 12.82 1 64.25 128 LYS B N 1
ATOM 2524 C CA . LYS B 1 128 ? -6.121 30.703 13.922 1 64.25 128 LYS B CA 1
ATOM 2525 C C . LYS B 1 128 ? -4.766 31.172 13.398 1 64.25 128 LYS B C 1
ATOM 2527 O O . LYS B 1 128 ? -4.219 30.578 12.469 1 64.25 128 LYS B O 1
ATOM 2532 N N . ARG B 1 129 ? -4.473 32.344 13.781 1 64.38 129 ARG B N 1
ATOM 2533 C CA . ARG B 1 129 ? -3.182 32.906 13.398 1 64.38 129 ARG B CA 1
ATOM 2534 C C . ARG B 1 129 ? -2.133 32.625 14.477 1 64.38 129 ARG B C 1
ATOM 2536 O O . ARG B 1 129 ? -2.416 32.75 15.672 1 64.38 129 ARG B O 1
ATOM 2543 N N . TYR B 1 130 ? -1.166 31.969 14.109 1 67.38 130 TYR B N 1
ATOM 2544 C CA . TYR B 1 130 ? -0.046 31.781 15.023 1 67.38 130 TYR B CA 1
ATOM 2545 C C . TYR B 1 130 ? 1.278 32.094 14.336 1 67.38 130 TYR B C 1
ATOM 2547 O O . TYR B 1 130 ? 1.358 32.094 13.109 1 67.38 130 TYR B O 1
ATOM 2555 N N . ILE B 1 131 ? 2.268 32.562 15.188 1 66.88 131 ILE B N 1
ATOM 2556 C CA . ILE B 1 131 ? 3.607 32.844 14.695 1 66.88 131 ILE B CA 1
ATOM 2557 C C . ILE B 1 131 ? 4.535 31.672 15 1 66.88 131 ILE B C 1
ATOM 2559 O O . ILE B 1 131 ? 4.609 31.219 16.141 1 66.88 131 ILE B O 1
ATOM 2563 N N . VAL B 1 132 ? 5.02 31.031 13.969 1 72.06 132 VAL B N 1
ATOM 2564 C CA . VAL B 1 132 ? 5.973 29.953 14.195 1 72.06 132 VAL B CA 1
ATOM 2565 C C . VAL B 1 132 ? 7.258 30.234 13.414 1 72.06 132 VAL B C 1
ATOM 2567 O O . VAL B 1 132 ? 7.227 30.844 12.352 1 72.06 132 VAL B O 1
ATOM 2570 N N . SER B 1 133 ? 8.453 29.922 14.023 1 73.69 133 SER B N 1
ATOM 2571 C CA . SER B 1 133 ? 9.758 30.172 13.43 1 73.69 133 SER B CA 1
ATOM 2572 C C . SER B 1 133 ? 10.383 28.891 12.891 1 73.69 133 SER B C 1
ATOM 2574 O O . SER B 1 133 ? 11.609 28.781 12.805 1 73.69 133 SER B O 1
ATOM 2576 N N . CYS B 1 134 ? 9.617 27.969 12.43 1 77.25 134 CYS B N 1
ATOM 2577 C CA . CYS B 1 134 ? 10.195 26.734 11.883 1 77.25 134 CYS B CA 1
ATOM 2578 C C . CYS B 1 134 ? 10.781 26.984 10.5 1 77.25 134 CYS B C 1
ATOM 2580 O O . CYS B 1 134 ? 10.344 27.891 9.789 1 77.25 134 CYS B O 1
ATOM 2582 N N . GLY B 1 135 ? 11.797 26.219 10.195 1 78.88 135 GLY B N 1
ATOM 2583 C CA . GLY B 1 135 ? 12.344 26.234 8.844 1 78.88 135 GLY B CA 1
ATOM 2584 C C . GLY B 1 135 ? 11.383 25.703 7.805 1 78.88 135 GLY B C 1
ATOM 2585 O O . GLY B 1 135 ? 10.312 25.188 8.148 1 78.88 135 GLY B O 1
ATOM 2586 N N . ALA B 1 136 ? 11.758 25.906 6.559 1 81.44 136 ALA B N 1
ATOM 2587 C CA . ALA B 1 136 ? 10.961 25.406 5.441 1 81.44 136 ALA B CA 1
ATOM 2588 C C . ALA B 1 136 ? 10.828 23.891 5.496 1 81.44 136 ALA B C 1
ATOM 2590 O O . ALA B 1 136 ? 11.789 23.188 5.816 1 81.44 136 ALA B O 1
ATOM 2591 N N . LEU B 1 137 ? 9.633 23.484 5.25 1 84.69 137 LEU B N 1
ATOM 2592 C CA . LEU B 1 137 ? 9.391 22.047 5.234 1 84.69 137 LEU B CA 1
ATOM 2593 C C . LEU B 1 137 ? 10.055 21.391 4.027 1 84.69 137 LEU B C 1
ATOM 2595 O O . LEU B 1 137 ? 9.992 21.922 2.916 1 84.69 137 LEU B O 1
ATOM 2599 N N . THR B 1 138 ? 10.695 20.266 4.262 1 88.06 138 THR B N 1
ATOM 2600 C CA . THR B 1 138 ? 11.359 19.531 3.186 1 88.06 138 THR B CA 1
ATOM 2601 C C . THR B 1 138 ? 10.664 18.203 2.912 1 88.06 138 THR B C 1
ATOM 2603 O O . THR B 1 138 ? 10.805 17.641 1.831 1 88.06 138 THR B O 1
ATOM 2606 N N . THR B 1 139 ? 9.953 17.766 3.914 1 92.25 139 THR B N 1
ATOM 2607 C CA . THR B 1 139 ? 9.297 16.469 3.793 1 92.25 139 THR B CA 1
ATOM 2608 C C . THR B 1 139 ? 7.961 16.469 4.527 1 92.25 139 THR B C 1
ATOM 2610 O O . THR B 1 139 ? 7.852 17.016 5.625 1 92.25 139 THR B O 1
ATOM 2613 N N . LEU B 1 140 ? 6.996 15.859 3.936 1 94.5 140 LEU B N 1
ATOM 2614 C CA . LEU B 1 140 ? 5.707 15.609 4.566 1 94.5 140 LEU B CA 1
ATOM 2615 C C . LEU B 1 140 ? 5.469 14.109 4.73 1 94.5 140 LEU B C 1
ATOM 2617 O O . LEU B 1 140 ? 5.652 13.344 3.781 1 94.5 140 LEU B O 1
ATOM 2621 N N . ILE B 1 141 ? 5.148 13.734 5.895 1 95.56 141 ILE B N 1
ATOM 2622 C CA . ILE B 1 141 ? 4.707 12.375 6.18 1 95.56 141 ILE B CA 1
ATOM 2623 C C . ILE B 1 141 ? 3.209 12.367 6.465 1 95.56 141 ILE B C 1
ATOM 2625 O O . ILE B 1 141 ? 2.738 13.062 7.367 1 95.56 141 ILE B O 1
ATOM 2629 N N . MET B 1 142 ? 2.492 11.531 5.746 1 96.69 142 MET B N 1
ATOM 2630 C CA . MET B 1 142 ? 1.038 11.5 5.879 1 96.69 142 MET B CA 1
ATOM 2631 C C . MET B 1 142 ? 0.571 10.188 6.488 1 96.69 142 MET B C 1
ATOM 2633 O O . MET B 1 142 ? 0.941 9.109 6.012 1 96.69 142 MET B O 1
ATOM 2637 N N . GLY B 1 143 ? -0.223 10.273 7.535 1 96.44 143 GLY B N 1
ATOM 2638 C CA . GLY B 1 143 ? -0.98 9.141 8.047 1 96.44 143 GLY B CA 1
ATOM 2639 C C . GLY B 1 143 ? -0.206 8.312 9.055 1 96.44 143 GLY B C 1
ATOM 2640 O O . GLY B 1 143 ? -0.764 7.402 9.68 1 96.44 143 GLY B O 1
ATOM 2641 N N . GLY B 1 144 ? 1.035 8.539 9.18 1 93.25 144 GLY B N 1
ATOM 2642 C CA . GLY B 1 144 ? 1.838 7.754 10.102 1 93.25 144 GLY B CA 1
ATOM 2643 C C . GLY B 1 144 ? 3.215 8.344 10.352 1 93.25 144 GLY B C 1
ATOM 2644 O O . GLY B 1 144 ? 3.393 9.562 10.297 1 93.25 144 GLY B O 1
ATOM 2645 N N . HIS B 1 145 ? 4.062 7.332 10.781 1 89.88 145 HIS B N 1
ATOM 2646 C CA . HIS B 1 145 ? 5.43 7.754 11.062 1 89.88 145 HIS B CA 1
ATOM 2647 C C . HIS B 1 145 ? 6.426 7.059 10.141 1 89.88 145 HIS B C 1
ATOM 2649 O O . HIS B 1 145 ? 6.273 5.875 9.836 1 89.88 145 HIS B O 1
ATOM 2655 N N . SER B 1 146 ? 7.328 7.816 9.719 1 88.94 146 SER B N 1
ATOM 2656 C CA . SER B 1 146 ? 8.406 7.219 8.938 1 88.94 146 SER B CA 1
ATOM 2657 C C . SER B 1 146 ? 9.414 6.508 9.836 1 88.94 146 SER B C 1
ATOM 2659 O O . SER B 1 146 ? 9.836 7.062 10.859 1 88.94 146 SER B O 1
ATOM 2661 N N . GLU B 1 147 ? 9.789 5.352 9.43 1 82.69 147 GLU B N 1
ATOM 2662 C CA . GLU B 1 147 ? 10.773 4.605 10.203 1 82.69 147 GLU B CA 1
ATOM 2663 C C . GLU B 1 147 ? 12.094 5.363 10.297 1 82.69 147 GLU B C 1
ATOM 2665 O O . GLU B 1 147 ? 12.789 5.289 11.312 1 82.69 147 GLU B O 1
ATOM 2670 N N . GLU B 1 148 ? 12.359 6.086 9.281 1 83.06 148 GLU B N 1
ATOM 2671 C CA . GLU B 1 148 ? 13.609 6.836 9.211 1 83.06 148 GLU B CA 1
ATOM 2672 C C . GLU B 1 148 ? 13.641 7.945 10.266 1 83.06 148 GLU B C 1
ATOM 2674 O O . GLU B 1 148 ? 14.719 8.422 10.633 1 83.06 148 GLU B O 1
ATOM 2679 N N . ASP B 1 149 ? 12.469 8.344 10.617 1 86.31 149 ASP B N 1
ATOM 2680 C CA . ASP B 1 149 ? 12.398 9.477 11.531 1 86.31 149 ASP B CA 1
ATOM 2681 C C . ASP B 1 149 ? 12.5 9.016 12.984 1 86.31 149 ASP B C 1
ATOM 2683 O O . ASP B 1 149 ? 12.781 9.82 13.875 1 86.31 149 ASP B O 1
ATOM 2687 N N . LYS B 1 150 ? 12.312 7.738 13.109 1 80.25 150 LYS B N 1
ATOM 2688 C CA . LYS B 1 150 ? 12.398 7.215 14.469 1 80.25 150 LYS B CA 1
ATOM 2689 C C . LYS B 1 150 ? 13.797 7.395 15.047 1 80.25 150 LYS B C 1
ATOM 2691 O O . LYS B 1 150 ? 14.781 7.008 14.414 1 80.25 150 LYS B O 1
ATOM 2696 N N . GLY B 1 151 ? 13.852 7.996 16.172 1 77.56 151 GLY B N 1
ATOM 2697 C CA . GLY B 1 151 ? 15.133 8.234 16.812 1 77.56 151 GLY B CA 1
ATOM 2698 C C . GLY B 1 151 ? 15.82 9.5 16.328 1 77.56 151 GLY B C 1
ATOM 2699 O O . GLY B 1 151 ? 16.766 9.969 16.953 1 77.56 151 GLY B O 1
ATOM 2700 N N . HIS B 1 152 ? 15.398 9.992 15.18 1 77.94 152 HIS B N 1
ATOM 2701 C CA . HIS B 1 152 ? 16.047 11.164 14.602 1 77.94 152 HIS B CA 1
ATOM 2702 C C . HIS B 1 152 ? 15.258 12.43 14.914 1 77.94 152 HIS B C 1
ATOM 2704 O O . HIS B 1 152 ? 15.844 13.5 15.117 1 77.94 152 HIS B O 1
ATOM 2710 N N . ILE B 1 153 ? 13.961 12.148 14.883 1 76.31 153 ILE B N 1
ATOM 2711 C CA . ILE B 1 153 ? 13.102 13.281 15.211 1 76.31 153 ILE B CA 1
ATOM 2712 C C . ILE B 1 153 ? 12.609 13.148 16.656 1 76.31 153 ILE B C 1
ATOM 2714 O O . ILE B 1 153 ? 11.805 12.273 16.953 1 76.31 153 ILE B O 1
ATOM 2718 N N . ALA B 1 154 ? 13.07 13.875 17.562 1 70.94 154 ALA B N 1
ATOM 2719 C CA . ALA B 1 154 ? 12.844 13.805 19 1 70.94 154 ALA B CA 1
ATOM 2720 C C . ALA B 1 154 ? 11.367 13.969 19.344 1 70.94 154 ALA B C 1
ATOM 2722 O O . ALA B 1 154 ? 10.867 13.344 20.281 1 70.94 154 ALA B O 1
ATOM 2723 N N . ASN B 1 155 ? 10.664 14.656 18.5 1 74.19 155 ASN B N 1
ATOM 2724 C CA . ASN B 1 155 ? 9.328 15.062 18.922 1 74.19 155 ASN B CA 1
ATOM 2725 C C . ASN B 1 155 ? 8.258 14.133 18.344 1 74.19 155 ASN B C 1
ATOM 2727 O O . ASN B 1 155 ? 7.066 14.328 18.594 1 74.19 155 ASN B O 1
ATOM 2731 N N . LEU B 1 156 ? 8.688 13.094 17.719 1 74.25 156 LEU B N 1
ATOM 2732 C CA . LEU B 1 156 ? 7.727 12.156 17.141 1 74.25 156 LEU B CA 1
ATOM 2733 C C . LEU B 1 156 ? 6.922 11.461 18.234 1 74.25 156 LEU B C 1
ATOM 2735 O O . LEU B 1 156 ? 5.75 11.141 18.047 1 74.25 156 LEU B O 1
ATOM 2739 N N . GLU B 1 157 ? 7.59 11.312 19.297 1 68.88 157 GLU B N 1
ATOM 2740 C CA . GLU B 1 157 ? 6.961 10.609 20.422 1 68.88 157 GLU B CA 1
ATOM 2741 C C . GLU B 1 157 ? 5.75 11.375 20.938 1 68.88 157 GLU B C 1
ATOM 2743 O O . GLU B 1 157 ? 4.887 10.805 21.609 1 68.88 157 GLU B O 1
ATOM 2748 N N . ASN B 1 158 ? 5.68 12.594 20.594 1 73.88 158 ASN B N 1
ATOM 2749 C CA . ASN B 1 158 ? 4.586 13.422 21.094 1 73.88 158 ASN B CA 1
ATOM 2750 C C . ASN B 1 158 ? 3.369 13.359 20.172 1 73.88 158 ASN B C 1
ATOM 2752 O O . ASN B 1 158 ? 2.328 13.945 20.469 1 73.88 158 ASN B O 1
ATOM 2756 N N . LEU B 1 159 ? 3.604 12.648 19.094 1 78.38 159 LEU B N 1
ATOM 2757 C CA . LEU B 1 159 ? 2.479 12.492 18.172 1 78.38 159 LEU B CA 1
ATOM 2758 C C . LEU B 1 159 ? 1.688 11.227 18.516 1 78.38 159 LEU B C 1
ATOM 2760 O O . LEU B 1 159 ? 2.252 10.25 19 1 78.38 159 LEU B O 1
ATOM 2764 N N . PRO B 1 160 ? 0.439 11.414 18.312 1 78.44 160 PRO B N 1
ATOM 2765 C CA . PRO B 1 160 ? -0.325 10.18 18.484 1 78.44 160 PRO B CA 1
ATOM 2766 C C . PRO B 1 160 ? 0.098 9.078 17.516 1 78.44 160 PRO B C 1
ATOM 2768 O O . PRO B 1 160 ? 0.934 9.32 16.641 1 78.44 160 PRO B O 1
ATOM 2771 N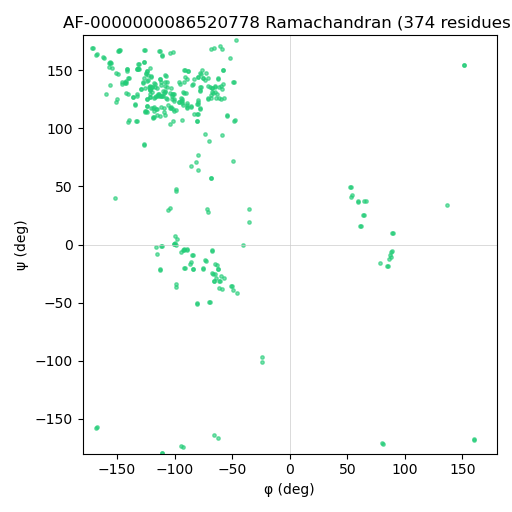 N . GLY B 1 161 ? -0.42 7.926 17.75 1 77.94 161 GLY B N 1
ATOM 2772 C CA . GLY B 1 161 ? -0.101 6.754 16.938 1 77.94 161 GLY B CA 1
ATOM 2773 C C . GLY B 1 161 ? -0.58 6.863 15.508 1 77.94 161 GLY B C 1
ATOM 2774 O O . GLY B 1 161 ? -0.819 7.965 15.016 1 77.94 161 GLY B O 1
ATOM 2775 N N . HIS B 1 162 ? -0.668 5.879 14.75 1 86.44 162 HIS B N 1
ATOM 2776 C CA . HIS B 1 162 ? -0.977 5.75 13.328 1 86.44 162 HIS B CA 1
ATOM 2777 C C . HIS B 1 162 ? -2.432 6.109 13.047 1 86.44 162 HIS B C 1
ATOM 2779 O O . HIS B 1 162 ? -3.32 5.785 13.836 1 86.44 162 HIS B O 1
ATOM 2785 N N . PHE B 1 163 ? -2.566 6.984 12.094 1 94.69 163 PHE B N 1
ATOM 2786 C CA . PHE B 1 163 ? -3.879 7.254 11.523 1 94.69 163 PHE B CA 1
ATOM 2787 C C . PHE B 1 163 ? -4.418 6.023 10.797 1 94.69 163 PHE B C 1
ATOM 2789 O O . PHE B 1 163 ? -3.656 5.273 10.188 1 94.69 163 PHE B O 1
ATOM 2796 N N . GLU B 1 164 ? -5.664 5.738 11.023 1 96.94 164 GLU B N 1
ATOM 2797 C CA . GLU B 1 164 ? -6.359 4.688 10.289 1 96.94 164 GLU B CA 1
ATOM 2798 C C . GLU B 1 164 ? -7.531 5.258 9.492 1 96.94 164 GLU B C 1
ATOM 2800 O O . GLU B 1 164 ? -8.523 5.703 10.07 1 96.94 164 GLU B O 1
ATOM 2805 N N . GLY B 1 165 ? -7.43 5.281 8.25 1 97.69 165 GLY B N 1
ATOM 2806 C CA . GLY B 1 165 ? -8.445 5.863 7.383 1 97.69 165 GLY B CA 1
ATOM 2807 C C . GLY B 1 165 ? -7.926 6.219 6.004 1 97.69 165 GLY B C 1
ATOM 2808 O O . GLY B 1 165 ? -6.859 5.75 5.598 1 97.69 165 GLY B O 1
ATOM 2809 N N . CYS B 1 166 ? -8.734 6.973 5.305 1 97.88 166 CYS B N 1
ATOM 2810 C CA . CYS B 1 166 ? -8.383 7.305 3.928 1 97.88 166 CYS B CA 1
ATOM 2811 C C . CYS B 1 166 ? -7.969 8.766 3.812 1 97.88 166 CYS B C 1
ATOM 2813 O O . CYS B 1 166 ? -8.539 9.633 4.473 1 97.88 166 CYS B O 1
ATOM 2815 N N . ILE B 1 167 ? -7.012 9.047 3.078 1 97.94 167 ILE B N 1
ATOM 2816 C CA . ILE B 1 167 ? -6.57 10.391 2.701 1 97.94 167 ILE B CA 1
ATOM 2817 C C . ILE B 1 167 ? -6.594 10.531 1.181 1 97.94 167 ILE B C 1
ATOM 2819 O O . ILE B 1 167 ? -6.176 9.617 0.46 1 97.94 167 ILE B O 1
ATOM 2823 N N . ARG B 1 168 ? -7.098 11.648 0.695 1 96.94 168 ARG B N 1
ATOM 2824 C CA . ARG B 1 168 ? -7.172 11.852 -0.748 1 96.94 168 ARG B CA 1
ATOM 2825 C C . ARG B 1 168 ? -7.012 13.328 -1.102 1 96.94 168 ARG B C 1
ATOM 2827 O O . ARG B 1 168 ? -6.988 14.188 -0.215 1 96.94 168 ARG B O 1
ATOM 2834 N N . ASN B 1 169 ? -6.793 13.633 -2.377 1 96.81 169 ASN B N 1
ATOM 2835 C CA . ASN B 1 169 ? -6.773 14.992 -2.918 1 96.81 169 ASN B CA 1
ATOM 2836 C C . ASN B 1 169 ? -5.711 15.852 -2.236 1 96.81 169 ASN B C 1
ATOM 2838 O O . ASN B 1 169 ? -5.957 17.016 -1.923 1 96.81 169 ASN B O 1
ATOM 2842 N N . VAL B 1 170 ? -4.625 15.188 -1.955 1 96.5 170 VAL B N 1
ATOM 2843 C CA . VAL B 1 170 ? -3.527 15.961 -1.39 1 96.5 170 VAL B CA 1
ATOM 2844 C C . VAL B 1 170 ? -2.99 16.938 -2.436 1 96.5 170 VAL B C 1
ATOM 2846 O O . VAL B 1 170 ? -2.725 16.547 -3.576 1 96.5 170 VAL B O 1
ATOM 2849 N N . TYR B 1 171 ? -2.881 18.125 -2.004 1 95.62 171 TYR B N 1
ATOM 2850 C CA . TYR B 1 171 ? -2.369 19.156 -2.891 1 95.62 171 TYR B CA 1
ATOM 2851 C C . TYR B 1 171 ? -1.33 20.016 -2.178 1 95.62 171 TYR B C 1
ATOM 2853 O O . TYR B 1 171 ? -1.596 20.562 -1.103 1 95.62 171 TYR B O 1
ATOM 2861 N N . VAL B 1 172 ? -0.16 20.031 -2.689 1 91.88 172 VAL B N 1
ATOM 2862 C CA . VAL B 1 172 ? 0.933 20.891 -2.266 1 91.88 172 VAL B CA 1
ATOM 2863 C C . VAL B 1 172 ? 1.438 21.703 -3.455 1 91.88 172 VAL B C 1
ATOM 2865 O O . VAL B 1 172 ? 1.964 21.156 -4.422 1 91.88 172 VAL B O 1
ATOM 2868 N N . PRO B 1 173 ? 1.246 23.047 -3.393 1 87.62 173 PRO B N 1
ATOM 2869 C CA . PRO B 1 173 ? 1.623 23.875 -4.543 1 87.62 173 PRO B CA 1
ATOM 2870 C C . PRO B 1 173 ? 3.137 24 -4.707 1 87.62 173 PRO B C 1
ATOM 2872 O O . PRO B 1 173 ? 3.645 25.094 -4.949 1 87.62 173 PRO B O 1
ATOM 2875 N N . VAL B 1 174 ? 3.904 23.078 -4.355 1 83.88 174 VAL B N 1
ATOM 2876 C CA . VAL B 1 174 ? 5.336 22.984 -4.613 1 83.88 174 VAL B CA 1
ATOM 2877 C C . VAL B 1 174 ? 5.656 21.641 -5.289 1 83.88 174 VAL B C 1
ATOM 2879 O O . VAL B 1 174 ? 5.016 20.625 -5.004 1 83.88 174 VAL B O 1
ATOM 2882 N N . PRO B 1 175 ? 6.609 21.828 -6.172 1 87.38 175 PRO B N 1
ATOM 2883 C CA . PRO B 1 175 ? 6.953 20.578 -6.844 1 87.38 175 PRO B CA 1
ATOM 2884 C C . PRO B 1 175 ? 7.508 19.531 -5.883 1 87.38 175 PRO B C 1
ATOM 2886 O O . PRO B 1 175 ? 8.234 19.859 -4.945 1 87.38 175 PRO B O 1
ATOM 2889 N N . LEU B 1 176 ? 7.148 18.297 -6.102 1 91 176 LEU B N 1
ATOM 2890 C CA . LEU B 1 176 ? 7.715 17.188 -5.359 1 91 176 LEU B CA 1
ATOM 2891 C C . LEU B 1 176 ? 9.031 16.734 -5.984 1 91 176 LEU B C 1
ATOM 2893 O O . LEU B 1 176 ? 9.164 16.703 -7.211 1 91 176 LEU B O 1
ATOM 2897 N N . ARG B 1 177 ? 9.969 16.484 -5.184 1 91.12 177 ARG B N 1
ATOM 2898 C CA . ARG B 1 177 ? 11.273 16.016 -5.664 1 91.12 177 ARG B CA 1
ATOM 2899 C C . ARG B 1 177 ? 11.133 14.711 -6.445 1 91.12 177 ARG B C 1
ATOM 2901 O O . ARG B 1 177 ? 11.828 14.508 -7.441 1 91.12 177 ARG B O 1
ATOM 2908 N N . TYR B 1 178 ? 10.266 13.797 -6.039 1 88.75 178 TYR B N 1
ATOM 2909 C CA . TYR B 1 178 ? 9.883 12.547 -6.676 1 88.75 178 TYR B CA 1
ATOM 2910 C C . TYR B 1 178 ? 8.438 12.188 -6.367 1 88.75 178 TYR B C 1
ATOM 2912 O O . TYR B 1 178 ? 7.824 12.781 -5.473 1 88.75 178 TYR B O 1
ATOM 2920 N N . PRO B 1 179 ? 7.902 11.227 -7.098 1 88.75 179 PRO B N 1
ATOM 2921 C CA . PRO B 1 179 ? 6.527 10.82 -6.797 1 88.75 179 PRO B CA 1
ATOM 2922 C C . PRO B 1 179 ? 6.355 10.336 -5.355 1 88.75 179 PRO B C 1
ATOM 2924 O O . PRO B 1 179 ? 7.309 9.836 -4.75 1 88.75 179 PRO B O 1
ATOM 2927 N N . PRO B 1 180 ? 5.188 10.523 -4.832 1 92.94 180 PRO B N 1
ATOM 2928 C CA . PRO B 1 180 ? 4.941 10.055 -3.469 1 92.94 180 PRO B CA 1
ATOM 2929 C C . PRO B 1 180 ? 5.391 8.609 -3.258 1 92.94 180 PRO B C 1
ATOM 2931 O O . PRO B 1 180 ? 5.227 7.77 -4.148 1 92.94 180 PRO B O 1
ATOM 2934 N N . LYS B 1 181 ? 5.957 8.398 -2.129 1 92.88 181 LYS B N 1
ATOM 2935 C CA . LYS B 1 181 ? 6.324 7.035 -1.752 1 92.88 181 LYS B CA 1
ATOM 2936 C C . LYS B 1 181 ? 5.309 6.441 -0.781 1 92.88 181 LYS B C 1
ATOM 2938 O O . LYS B 1 181 ? 4.98 7.059 0.235 1 92.88 181 LYS B O 1
ATOM 2943 N N . TYR B 1 182 ? 4.848 5.293 -1.084 1 94.19 182 TYR B N 1
ATOM 2944 C CA . TYR B 1 182 ? 3.783 4.641 -0.33 1 94.19 182 TYR B CA 1
ATOM 2945 C C . TYR B 1 182 ? 4.324 3.465 0.471 1 94.19 182 TYR B C 1
ATOM 2947 O O . TYR B 1 182 ? 5.062 2.633 -0.06 1 94.19 182 TYR B O 1
ATOM 2955 N N . TYR B 1 183 ? 3.945 3.449 1.757 1 94.56 183 TYR B N 1
ATOM 2956 C CA . TYR B 1 183 ? 4.379 2.379 2.646 1 94.56 183 TYR B CA 1
ATOM 2957 C C . TYR B 1 183 ? 3.188 1.715 3.326 1 94.56 183 TYR B C 1
ATOM 2959 O O . TYR B 1 183 ? 2.482 2.35 4.113 1 94.56 183 TYR B O 1
ATOM 2967 N N . ALA B 1 184 ? 2.975 0.421 3 1 94.38 184 ALA B N 1
ATOM 2968 C CA . ALA B 1 184 ? 1.936 -0.417 3.594 1 94.38 184 ALA B CA 1
ATOM 2969 C C . ALA B 1 184 ? 0.569 0.255 3.502 1 94.38 184 ALA B C 1
ATOM 2971 O O . ALA B 1 184 ? -0.148 0.357 4.5 1 94.38 184 ALA B O 1
ATOM 2972 N N . VAL B 1 185 ? 0.249 0.681 2.412 1 95.62 185 VAL B N 1
ATOM 2973 C CA . VAL B 1 185 ? -1.012 1.383 2.199 1 95.62 185 VAL B CA 1
ATOM 2974 C C . VAL B 1 185 ? -1.941 0.529 1.341 1 95.62 185 VAL B C 1
ATOM 2976 O O . VAL B 1 185 ? -1.505 -0.448 0.727 1 95.62 185 VAL B O 1
ATOM 2979 N N . SER B 1 186 ? -3.191 0.881 1.373 1 95.25 186 SER B N 1
ATOM 2980 C CA . SER B 1 186 ? -4.207 0.165 0.607 1 95.25 186 SER B CA 1
ATOM 2981 C C . SER B 1 186 ? -5.016 1.118 -0.266 1 95.25 186 SER B C 1
ATOM 2983 O O . SER B 1 186 ? -4.922 2.338 -0.113 1 95.25 186 SER B O 1
ATOM 2985 N N . VAL B 1 187 ? -5.715 0.475 -1.108 1 91.81 187 VAL B N 1
ATOM 2986 C CA . VAL B 1 187 ? -6.711 1.248 -1.846 1 91.81 187 VAL B CA 1
ATOM 2987 C C . VAL B 1 187 ? -7.809 1.717 -0.895 1 91.81 187 VAL B C 1
ATOM 2989 O O . VAL B 1 187 ? -8.219 0.977 0.002 1 91.81 187 VAL B O 1
ATOM 2992 N N . CYS B 1 188 ? -8.133 2.965 -1.052 1 90.5 188 CYS B N 1
ATOM 2993 C CA . CYS B 1 188 ? -9.234 3.484 -0.242 1 90.5 188 CYS B CA 1
ATOM 2994 C C . CYS B 1 188 ? -10.578 3.109 -0.844 1 90.5 188 CYS B C 1
ATOM 2996 O O . CYS B 1 188 ? -10.883 3.48 -1.979 1 90.5 188 CYS B O 1
ATOM 2998 N N . GLU B 1 189 ? -11.266 2.17 -0.233 1 78.31 189 GLU B N 1
ATOM 2999 C CA . GLU B 1 189 ? -12.57 1.733 -0.731 1 78.31 189 GLU B CA 1
ATOM 3000 C C . GLU B 1 189 ? -13.695 2.586 -0.153 1 78.31 189 GLU B C 1
ATOM 3002 O O . GLU B 1 189 ? -13.586 3.084 0.97 1 78.31 189 GLU B O 1
#

Radius of gyration: 24.37 Å; Cα contacts (8 Å, |Δi|>4): 1085; chains: 2; bounding box: 42×74×48 Å

Foldseek 3Di:
DDADQQAPFFWWFAPDQFFWKKFFFDPPPPPDQWDKWKKKKKWFALDQWAWFKKFADPPLAWIWGWMGHRQWIWIAGGAPVDGDTHTDADDVRDRRRPGDMKMWMWMWTDHPAWIWIWIDIRNRIDTDTDRGPHDDTGMMMGQHDHPVSVVRRVCNVVGDHGHGTTMHNIDIPTDTPDHMDGTPMDGHD/DDADQQAPFFWWFAPDQFFWKKFFFPPPPPPDAKDKWKKKKKWFALDQWAWFKKFADPPLAWIWTWMGHRLWIWIAGGAPVDGDTDTDADDVRDRRRPGDMKMKMKMWIDHPVFIWIFIDIRNRGPGDTDTGDHDDTGMMMGFHDHPVSVVRRVCVVVGDHGHGTTMHNIDIPGDTPDPMDGTPMDGHD

InterPro domains:
  IPR001791 Laminin G domain [PF02210] (43-172)
  IPR001791 Laminin G domain [PS50025] (10-189)
  IPR001791 Laminin G domain [SM00282] (35-175)
  IPR001791 Laminin G domain [cd00110] (36-172)
  IPR013320 Concanavalin A-like lectin/glucanase domain superfamily [SSF49899] (29-173)

Sequence (378 aa):
DSIEILSNQGVRIEPYHKSHVKLALVDQLDTSDNSEFRLSFDFRTTSPDGVLFYGRSKNPRELIGLVLNGGDLIYKIQCPSLHADILLPTKNNSRLNDGTWHKIAYSIKYRPYDTKGYIEIDGHSSIKRYIVSCGALTTLIMGGHSEEDKGHIANLENLPGHFEGCIRNVYVPVPLRYPPKYYAVSVCEDSIEILSNQGVRIEPYHKSHVKLALVDQLDTSDNSEFRLSFDFRTTSPDGVLFYGRSKNPRELIGLVLNGGDLIYKIQCPSLHADILLPTKNNSRLNDGTWHKIAYSIKYRPYDTKGYIEIDGHSSIKRYIVSCGALTTLIMGGHSEEDKGHIANLENLPGHFEGCIRNVYVPVPLRYPPKYYAVSVCE

Solvent-accessible surface area (backbone atoms only — not comparable to full-atom values): 18818 Å² total; per-residue (Å²): 80,64,55,32,44,60,35,87,60,6,26,17,26,34,95,44,82,62,7,24,36,40,39,42,38,43,74,71,79,70,79,44,73,73,38,68,49,51,41,30,34,33,39,28,20,66,49,38,47,9,20,52,32,37,32,30,28,89,52,51,78,29,38,39,30,36,29,32,55,78,18,36,45,31,39,38,37,33,25,90,70,30,75,47,78,43,78,53,82,45,74,92,68,52,62,60,29,72,60,46,82,40,39,40,39,38,35,36,40,45,38,90,89,45,19,42,37,39,39,27,45,68,84,41,75,43,81,45,81,46,60,58,66,55,65,67,62,37,34,38,30,34,21,28,51,58,74,81,41,60,89,56,30,74,64,56,78,75,45,59,62,58,16,41,33,31,37,21,42,43,44,54,95,55,63,56,67,50,58,50,41,44,25,29,28,20,49,42,127,79,64,56,31,44,61,35,88,62,7,24,17,26,34,95,41,81,64,7,25,35,40,40,41,39,44,76,72,78,71,78,45,91,63,42,67,50,50,40,31,34,33,39,29,20,65,49,38,46,10,20,52,33,38,33,30,28,89,51,52,77,30,38,38,33,38,31,33,54,78,17,36,44,31,40,38,38,34,25,93,77,30,75,47,77,43,78,52,78,44,75,90,69,52,61,58,29,72,61,47,81,43,38,40,40,37,35,35,39,45,42,93,88,47,18,44,34,39,44,28,48,64,85,41,72,51,70,49,78,43,68,49,63,56,67,69,64,37,35,38,31,34,22,28,52,60,74,80,41,60,90,57,31,75,66,56,78,76,46,58,61,54,16,41,33,32,36,21,42,43,44,54,95,56,62,56,67,51,59,53,41,44,25,29,28,19,49,41,127

Organism: NCBI:txid100452